Protein AF-A0A4Q3L7Q5-F1 (afdb_monomer)

Sequence (273 aa):
MWLFDCPIELLECDETVDVIRQGLGTPSDVTYVDGLPTAPHKPLRISVQATLQPMGGRDFKLLGEGFRISESLSMWQPHQFNNTDVIRVDDGDIILYGQKGYQVQSAKDWGSFTQAALTRIDLGPYADLIAATEDVPDIYTPTYLAQDPIQVGAIPLGDQMANFLYDAYGLPPDNLGNPGDLYLDLDTYICYGPKTIEGWPATGKSLAGPPGKDGKDGKDGVRGNYIFRGDGPPSAQVLAKAIPGDLYIDRTVSQMYPLEDSITGDIPFNNDD

Nearest PDB structures (foldseek):
  3gs9-assembly1_A  TM=5.487E-01  e=2.977E-02  Listeria monocytogenes EGD-e
  3knq-assembly2_B  TM=5.236E-01  e=2.835E+00  Enterobacteria phage fd
  1k2y-assembly1_X  TM=2.166E-01  e=1.776E+00  Pseudomonas aeruginosa
  4l4w-assembly1_A  TM=2.430E-01  e=2.244E+00  Mycolicibacterium smegmatis MC2 155
  3c04-assembly1_A  TM=2.148E-01  e=3.186E+00  unclassified

Mean predicted aligned error: 21.43 Å

Solvent-accessible surface area (backbone atoms only — not comparable to full-atom values): 17361 Å² total; per-residue (Å²): 134,90,79,78,91,62,84,84,71,78,82,66,72,80,38,81,33,42,35,41,36,52,51,88,90,55,78,87,63,52,47,73,57,95,86,39,73,34,28,92,45,77,45,44,79,44,81,42,61,24,35,79,40,74,52,49,83,73,56,50,66,75,47,59,79,88,54,66,82,41,64,40,35,36,34,41,30,72,44,65,78,89,48,91,85,60,86,73,83,48,46,74,27,36,40,40,54,94,93,38,42,22,39,30,78,39,52,41,83,70,67,54,30,36,46,31,40,31,37,51,49,87,53,72,90,48,55,69,50,72,72,47,83,92,62,57,68,57,89,46,69,58,80,81,81,76,65,71,82,80,74,83,68,83,76,86,88,74,95,72,85,76,65,51,79,46,76,46,79,52,80,83,58,78,86,59,78,55,66,55,17,38,36,36,17,67,74,75,41,28,39,30,54,60,21,40,94,92,32,66,50,96,68,57,48,69,73,71,73,80,82,79,79,81,80,79,81,79,79,80,79,80,84,77,77,52,78,47,74,46,81,44,76,87,48,73,75,54,60,74,71,54,50,75,73,14,35,37,37,20,66,71,79,72,44,75,43,78,37,55,86,79,80,88,69,91,76,78,85,73,92,81,130

pLDDT: mean 70.34, std 17.67, range [29.5, 92.94]

Foldseek 3Di:
DDDDPDPPPDQDQDDWKKKWAADDPDPPQWDDDQNATAGQDFIDIDIFGKRKDFDDPVVLVVDDPVQSVFGKIKIKGFDDPPDPPDDDDAQRMWIDDPLWIWGWNGWDCPDRIIITITGTDDLPPCSVLVPDPDGSDRSDNPPPPPDDPDPCDDDPDDDDDDAEEAEDADDDDQPDDDQQHWYAHPPQRWIWDDAHPVGIDPHTHHPDDDDDDDDDDDDDDDDDEEEAEDADDDDPVNLVVGDQQHKYAHPNVRDIDGSHDDDPDDDPPPPDD

Radius of gyration: 35.73 Å; Cα contacts (8 Å, |Δi|>4): 417; chains: 1; bounding box: 100×71×72 Å

Structure (mmCIF, N/CA/C/O backbone):
data_AF-A0A4Q3L7Q5-F1
#
_entry.id   AF-A0A4Q3L7Q5-F1
#
loop_
_atom_site.group_PDB
_atom_site.id
_atom_site.type_symbol
_atom_site.label_atom_id
_atom_site.label_alt_id
_atom_site.label_comp_id
_atom_site.label_asym_id
_atom_site.label_entity_id
_atom_site.label_seq_id
_atom_site.pdbx_PDB_ins_code
_atom_site.Cartn_x
_atom_site.Cartn_y
_atom_site.Cartn_z
_atom_site.occupancy
_atom_site.B_iso_or_equiv
_atom_site.auth_seq_id
_atom_site.auth_comp_id
_atom_site.auth_asym_id
_atom_site.auth_atom_id
_atom_site.pdbx_PDB_model_num
ATOM 1 N N . MET A 1 1 ? -27.450 7.189 34.947 1.00 35.53 1 MET A N 1
ATOM 2 C CA . MET A 1 1 ? -26.145 7.866 35.070 1.00 35.53 1 MET A CA 1
ATOM 3 C C . MET A 1 1 ? -25.106 6.813 34.743 1.00 35.53 1 MET A C 1
ATOM 5 O O . MET A 1 1 ? -24.972 5.876 35.515 1.00 35.53 1 MET A O 1
ATOM 9 N N . TRP A 1 2 ? -24.536 6.854 33.540 1.00 29.50 2 TRP A N 1
ATOM 10 C CA . TRP A 1 2 ? -23.575 5.847 33.089 1.00 29.50 2 TRP A CA 1
ATOM 11 C C . TRP A 1 2 ? -22.208 6.224 33.658 1.00 29.50 2 TRP A C 1
ATOM 13 O O . TRP A 1 2 ? -21.641 7.239 33.264 1.00 29.50 2 TRP A O 1
ATOM 23 N N . LEU A 1 3 ? -21.752 5.467 34.654 1.00 38.19 3 LEU A N 1
ATOM 24 C CA . LEU A 1 3 ? -20.406 5.566 35.208 1.00 38.19 3 LEU A CA 1
ATOM 25 C C . LEU A 1 3 ? -19.489 4.708 34.337 1.00 38.19 3 LEU A C 1
ATOM 27 O O . LEU A 1 3 ? -19.731 3.516 34.161 1.00 38.19 3 LEU A O 1
ATOM 31 N N . PHE A 1 4 ? -18.487 5.342 33.739 1.00 34.97 4 PHE A N 1
ATOM 32 C CA . PHE A 1 4 ? -17.407 4.649 33.053 1.00 34.97 4 PHE A CA 1
ATOM 33 C C . PHE A 1 4 ? -16.393 4.198 34.112 1.00 34.97 4 PHE A C 1
ATOM 35 O O . PHE A 1 4 ? -15.658 5.022 34.643 1.00 34.97 4 PHE A O 1
ATOM 42 N N . ASP A 1 5 ? -16.368 2.898 34.417 1.00 46.03 5 ASP A N 1
ATOM 43 C CA . ASP A 1 5 ? -15.410 2.253 35.336 1.00 46.03 5 ASP A CA 1
ATOM 44 C C . ASP A 1 5 ? -14.066 1.918 34.654 1.00 46.03 5 ASP A C 1
ATOM 46 O O . ASP A 1 5 ? -13.407 0.933 34.981 1.00 46.03 5 ASP A O 1
ATOM 50 N N . CYS A 1 6 ? -13.642 2.719 33.677 1.00 37.72 6 CYS A N 1
ATOM 51 C CA . CYS A 1 6 ? -12.298 2.622 33.116 1.00 37.72 6 CYS A CA 1
ATOM 52 C C . CYS A 1 6 ? -11.443 3.773 33.662 1.00 37.72 6 CYS A C 1
ATOM 54 O O . CYS A 1 6 ? -11.903 4.920 33.631 1.00 37.72 6 CYS A O 1
ATOM 56 N N . PRO A 1 7 ? -10.222 3.506 34.165 1.00 45.00 7 PRO A N 1
ATOM 57 C CA . PRO A 1 7 ? -9.313 4.576 34.538 1.00 45.00 7 PRO A CA 1
ATOM 58 C C . PRO A 1 7 ? -9.105 5.486 33.324 1.00 45.00 7 PRO A C 1
ATOM 60 O O . PRO A 1 7 ? -8.802 5.021 32.226 1.00 45.00 7 PRO A O 1
ATOM 63 N N . ILE A 1 8 ? -9.330 6.786 33.519 1.00 49.06 8 ILE A N 1
ATOM 64 C CA . ILE A 1 8 ? -8.911 7.811 32.565 1.00 49.06 8 ILE A CA 1
ATOM 65 C C . ILE A 1 8 ? -7.390 7.865 32.686 1.00 49.06 8 ILE A C 1
ATOM 67 O O . ILE A 1 8 ? -6.854 8.550 33.555 1.00 49.06 8 ILE A O 1
ATOM 71 N N . GLU A 1 9 ? -6.699 7.076 31.872 1.00 52.25 9 GLU A N 1
ATOM 72 C CA . GLU A 1 9 ? -5.270 7.252 31.665 1.00 52.25 9 GLU A CA 1
ATOM 73 C C . GLU A 1 9 ? -5.104 8.524 30.834 1.00 52.25 9 GLU A C 1
ATOM 75 O O . GLU A 1 9 ? -5.572 8.623 29.697 1.00 52.25 9 GLU A O 1
ATOM 80 N N . LEU A 1 10 ? -4.511 9.550 31.446 1.00 46.59 10 LEU A N 1
ATOM 81 C CA . LEU A 1 10 ? -3.947 10.656 30.688 1.00 46.59 10 LEU A CA 1
ATOM 82 C C . LEU A 1 10 ? -2.950 10.033 29.709 1.00 46.59 10 LEU A C 1
ATOM 84 O O . LEU A 1 10 ? -2.035 9.335 30.134 1.00 46.59 10 LEU A O 1
ATOM 88 N N . LEU A 1 11 ? -3.168 10.251 28.412 1.00 51.53 11 LEU A N 1
ATOM 89 C CA . LEU A 1 11 ? -2.199 9.918 27.374 1.00 51.53 11 LEU A CA 1
ATOM 90 C C . LEU A 1 11 ? -0.975 10.810 27.616 1.00 51.53 11 LEU A C 1
ATOM 92 O O . LEU A 1 11 ? -0.928 11.948 27.151 1.00 51.53 11 LEU A O 1
ATOM 96 N N . GLU A 1 12 ? -0.042 10.350 28.444 1.00 53.66 12 GLU A N 1
ATOM 97 C CA . GLU A 1 12 ? 1.262 10.986 28.563 1.00 53.66 12 GLU A CA 1
ATOM 98 C C . GLU A 1 12 ? 1.957 10.844 27.200 1.00 53.66 12 GLU A C 1
ATOM 100 O O . GLU A 1 12 ? 1.957 9.775 26.590 1.00 53.66 12 GLU A O 1
ATOM 105 N N . CYS A 1 13 ? 2.464 11.954 26.663 1.00 58.59 13 CYS A N 1
ATOM 106 C CA . CYS A 1 13 ? 3.297 11.931 25.469 1.00 58.59 13 CYS A CA 1
ATOM 107 C C . CYS A 1 13 ? 4.690 11.446 25.881 1.00 58.59 13 CYS A C 1
ATOM 109 O O . CYS A 1 13 ? 5.482 12.205 26.436 1.00 58.59 13 CYS A O 1
ATOM 111 N N . ASP A 1 14 ? 4.966 10.167 25.683 1.00 66.50 14 ASP A N 1
ATOM 112 C CA . ASP A 1 14 ? 6.193 9.523 26.148 1.00 66.50 14 ASP A CA 1
ATOM 113 C C . ASP A 1 14 ? 7.232 9.335 25.040 1.00 66.50 14 ASP A C 1
ATOM 115 O O . ASP A 1 14 ? 8.419 9.180 25.340 1.00 66.50 14 ASP A O 1
ATOM 119 N N . GLU A 1 15 ? 6.828 9.415 23.768 1.00 77.62 15 GLU A N 1
ATOM 120 C CA . GLU A 1 15 ? 7.718 9.090 22.661 1.00 77.62 15 GLU A CA 1
ATOM 121 C C . GLU A 1 15 ? 8.015 10.277 21.745 1.00 77.62 15 GLU A C 1
ATOM 123 O O . GLU A 1 15 ? 7.148 10.924 21.152 1.00 77.62 15 GLU A O 1
ATOM 128 N N . THR A 1 16 ? 9.314 10.539 21.605 1.00 83.12 16 THR A N 1
ATOM 129 C CA . THR A 1 16 ? 9.839 11.406 20.555 1.00 83.12 16 THR A CA 1
ATOM 130 C C . THR A 1 16 ? 10.036 10.561 19.308 1.00 83.12 16 THR A C 1
ATOM 132 O O . THR A 1 16 ? 10.863 9.648 19.299 1.00 83.12 16 THR A O 1
ATOM 135 N N . VAL A 1 17 ? 9.279 10.868 18.262 1.00 82.56 17 VAL A N 1
ATOM 136 C CA . VAL A 1 17 ? 9.366 10.205 16.962 1.00 82.56 17 VAL A CA 1
ATOM 137 C C . VAL A 1 17 ? 9.981 11.152 15.948 1.00 82.56 17 VAL A C 1
ATOM 139 O O . VAL A 1 17 ? 9.701 12.353 15.952 1.00 82.56 17 VAL A O 1
ATOM 142 N N . ASP A 1 18 ? 10.809 10.611 15.063 1.00 82.38 18 ASP A N 1
ATOM 143 C CA . ASP A 1 18 ? 11.335 11.389 13.951 1.00 82.38 18 ASP A CA 1
ATOM 144 C C . ASP A 1 18 ? 10.425 11.229 12.740 1.00 82.38 18 ASP A C 1
ATOM 146 O O . ASP A 1 18 ? 10.063 10.125 12.338 1.00 82.38 18 ASP A O 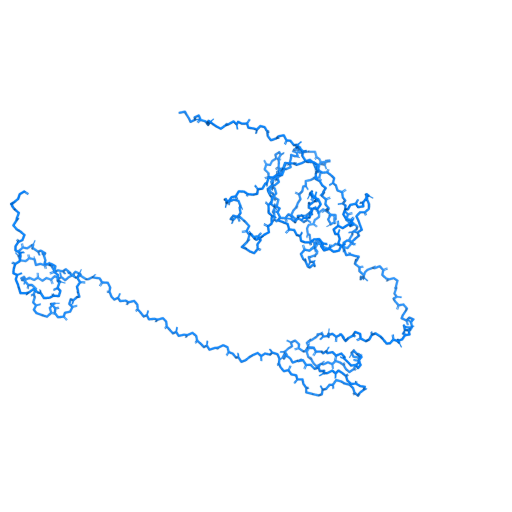1
ATOM 150 N N . VAL A 1 19 ? 10.063 12.357 12.155 1.00 80.94 19 VAL A N 1
ATOM 151 C CA . VAL A 1 19 ? 9.209 12.482 10.985 1.00 80.94 19 VAL A CA 1
ATOM 152 C C . VAL A 1 19 ? 10.088 12.920 9.829 1.00 80.94 19 VAL A C 1
ATOM 154 O O . VAL A 1 19 ? 10.741 13.963 9.890 1.00 80.94 19 VAL A O 1
ATOM 157 N N . ILE A 1 20 ? 10.112 12.124 8.770 1.00 78.62 20 ILE A N 1
ATOM 158 C CA . ILE A 1 20 ? 10.713 12.510 7.501 1.00 78.62 20 ILE A CA 1
ATOM 159 C C . ILE A 1 20 ? 9.594 13.039 6.618 1.00 78.62 20 ILE A C 1
ATOM 161 O O . ILE A 1 20 ? 8.727 12.283 6.177 1.00 78.62 20 ILE A O 1
ATOM 165 N N . ARG A 1 21 ? 9.657 14.338 6.336 1.00 75.12 21 ARG A N 1
ATOM 166 C CA . ARG A 1 21 ? 8.795 15.005 5.371 1.00 75.12 21 ARG A CA 1
ATOM 167 C C . ARG A 1 21 ? 9.509 15.145 4.043 1.00 75.12 21 ARG A C 1
ATOM 169 O O . ARG A 1 21 ? 10.571 15.763 3.958 1.00 75.12 21 ARG A O 1
ATOM 176 N N . GLN A 1 22 ? 8.897 14.623 2.994 1.00 62.22 22 GLN A N 1
ATOM 177 C CA . GLN A 1 22 ? 9.432 14.720 1.647 1.00 62.22 22 GLN A CA 1
ATOM 178 C C . GLN A 1 22 ? 8.712 15.829 0.868 1.00 62.22 22 GLN A C 1
ATOM 180 O O . GLN A 1 22 ? 7.680 15.592 0.256 1.00 62.22 22 GLN A O 1
ATOM 185 N N . GLY A 1 23 ? 9.231 17.062 0.921 1.00 53.41 23 GLY A N 1
ATOM 186 C CA . GLY A 1 23 ? 8.738 18.190 0.112 1.00 53.41 23 GLY A CA 1
ATOM 187 C C . GLY A 1 23 ? 8.171 19.389 0.888 1.00 53.41 23 GLY A C 1
ATOM 188 O O . GLY A 1 23 ? 7.963 19.359 2.104 1.00 53.41 23 GLY A O 1
ATOM 189 N N . LEU A 1 24 ? 7.941 20.489 0.161 1.00 45.50 24 LEU A N 1
ATOM 190 C CA . LEU A 1 24 ? 7.401 21.750 0.681 1.00 45.50 24 LEU A CA 1
ATOM 191 C C . LEU A 1 24 ? 5.869 21.678 0.781 1.00 45.50 24 LEU A C 1
ATOM 193 O O . LEU A 1 24 ? 5.145 22.176 -0.071 1.00 45.50 24 LEU A O 1
ATOM 197 N N . GLY A 1 25 ? 5.372 21.057 1.850 1.00 49.16 25 GLY A N 1
ATOM 198 C CA . GLY A 1 25 ? 4.035 21.327 2.394 1.00 49.16 25 GLY A CA 1
ATOM 199 C C . GLY A 1 25 ? 2.812 21.025 1.515 1.00 49.16 25 GLY A C 1
ATOM 200 O O . GLY A 1 25 ? 1.727 21.467 1.885 1.00 49.16 25 GLY A O 1
ATOM 201 N N . THR A 1 26 ? 2.935 20.298 0.399 1.00 43.06 26 THR A N 1
ATOM 202 C CA . THR A 1 26 ? 1.777 19.808 -0.372 1.00 43.06 26 THR A CA 1
ATOM 203 C C . THR A 1 26 ? 2.001 18.376 -0.894 1.00 43.06 26 THR A C 1
ATOM 205 O O . THR A 1 26 ? 3.077 18.097 -1.420 1.00 43.06 26 THR A O 1
ATOM 208 N N . PRO A 1 27 ? 1.006 17.465 -0.792 1.00 50.47 27 PRO A N 1
ATOM 209 C CA . PRO A 1 27 ? 1.128 16.064 -1.230 1.00 50.47 27 PRO A CA 1
ATOM 210 C C . PRO A 1 27 ? 1.280 15.843 -2.746 1.00 50.47 27 PRO A C 1
ATOM 212 O O . PRO A 1 27 ? 1.429 14.704 -3.179 1.00 50.47 27 PRO A O 1
ATOM 215 N N . SER A 1 28 ? 1.197 16.890 -3.577 1.00 53.28 28 SER A N 1
ATOM 216 C CA . SER A 1 28 ? 1.192 16.763 -5.045 1.00 53.28 28 SER A CA 1
ATOM 217 C C . SER A 1 28 ? 2.551 16.427 -5.660 1.00 53.28 28 SER A C 1
ATOM 219 O O . SER A 1 28 ? 2.595 16.005 -6.814 1.00 53.28 28 SER A O 1
ATOM 221 N N . ASP A 1 29 ? 3.634 16.598 -4.901 1.00 54.88 29 ASP A N 1
ATOM 222 C CA . ASP A 1 29 ? 5.009 16.539 -5.416 1.00 54.88 29 ASP A CA 1
ATOM 223 C C . ASP A 1 29 ? 5.758 15.269 -4.966 1.00 54.88 29 ASP A C 1
ATOM 225 O O . ASP A 1 29 ? 6.970 15.151 -5.156 1.00 54.88 29 ASP A O 1
ATOM 229 N N . VAL A 1 30 ? 5.036 14.318 -4.361 1.00 55.94 30 VAL A N 1
ATOM 230 C CA . VAL A 1 30 ? 5.572 13.055 -3.845 1.00 55.94 30 VAL A CA 1
ATOM 231 C C . VAL A 1 30 ? 5.141 11.908 -4.752 1.00 55.94 30 VAL A C 1
ATOM 233 O O . VAL A 1 30 ? 3.956 11.595 -4.865 1.00 55.94 30 VAL A O 1
ATOM 236 N N . THR A 1 31 ? 6.106 11.243 -5.382 1.00 60.09 31 THR A N 1
ATOM 237 C CA . THR A 1 31 ? 5.878 9.997 -6.124 1.00 60.09 31 THR A CA 1
ATOM 238 C C . THR A 1 31 ? 6.335 8.805 -5.299 1.00 60.09 31 THR A C 1
ATOM 240 O O . THR A 1 31 ? 7.383 8.858 -4.673 1.00 60.09 31 THR A O 1
ATOM 243 N N . TYR A 1 32 ? 5.586 7.706 -5.298 1.00 56.91 32 TYR A N 1
ATOM 244 C CA . TYR A 1 32 ? 5.982 6.493 -4.579 1.00 56.91 32 TYR A CA 1
ATOM 245 C C . TYR A 1 32 ? 6.751 5.547 -5.505 1.00 56.91 32 TYR A C 1
ATOM 247 O O . TYR A 1 32 ? 6.225 5.144 -6.542 1.00 56.91 32 TYR A O 1
ATOM 255 N N . VAL A 1 33 ? 7.970 5.172 -5.117 1.00 52.94 33 VAL A N 1
ATOM 256 C CA . VAL A 1 33 ? 8.774 4.127 -5.769 1.00 52.94 33 VAL A CA 1
ATOM 257 C C . VAL A 1 33 ? 9.006 3.034 -4.732 1.00 52.94 33 VAL A C 1
ATOM 259 O O . VAL A 1 33 ? 9.481 3.313 -3.637 1.00 52.94 33 VAL A O 1
ATOM 262 N N . ASP A 1 34 ? 8.591 1.804 -5.036 1.00 53.81 34 ASP A N 1
ATOM 263 C CA . ASP A 1 34 ? 8.709 0.645 -4.134 1.00 53.81 34 ASP A CA 1
ATOM 264 C C . ASP A 1 34 ? 8.128 0.862 -2.719 1.00 53.81 34 ASP A C 1
ATOM 266 O O . ASP A 1 34 ? 8.605 0.311 -1.730 1.00 53.81 34 ASP A O 1
ATOM 270 N N . GLY A 1 35 ? 7.066 1.670 -2.611 1.00 51.66 35 GLY A N 1
ATOM 271 C CA . GLY A 1 35 ? 6.403 1.977 -1.337 1.00 51.66 35 GLY A CA 1
ATOM 272 C C . GLY A 1 35 ? 7.121 3.025 -0.481 1.00 51.66 35 GLY A C 1
ATOM 273 O O . GLY A 1 35 ? 6.600 3.417 0.562 1.00 51.66 35 GLY A O 1
ATOM 274 N N . LEU A 1 36 ? 8.268 3.529 -0.936 1.00 56.16 36 LEU A N 1
ATOM 275 C CA . LEU A 1 36 ? 8.936 4.684 -0.360 1.00 56.16 36 LEU A CA 1
ATOM 276 C C . LEU A 1 36 ? 8.515 5.943 -1.130 1.00 56.16 36 LEU A C 1
ATOM 278 O O . LEU A 1 36 ? 8.529 5.948 -2.365 1.00 56.16 36 LEU A O 1
ATOM 282 N N . PRO A 1 37 ? 8.121 7.022 -0.438 1.00 55.00 37 PRO A N 1
ATOM 283 C CA . PRO A 1 37 ? 7.926 8.291 -1.104 1.00 55.00 37 PRO A CA 1
ATOM 284 C C . PRO A 1 37 ? 9.277 8.773 -1.654 1.00 55.00 37 PRO A C 1
ATOM 286 O O . PRO A 1 37 ? 10.348 8.485 -1.101 1.00 55.00 37 PRO A O 1
ATOM 289 N N . THR A 1 38 ? 9.211 9.483 -2.773 1.00 59.31 38 THR A N 1
ATOM 290 C CA . THR A 1 38 ? 10.329 10.107 -3.477 1.00 59.31 38 THR A CA 1
ATOM 291 C C . THR A 1 38 ? 9.906 11.527 -3.841 1.00 59.31 38 THR A C 1
ATOM 293 O O . THR A 1 38 ? 8.801 11.737 -4.348 1.00 59.31 38 THR A O 1
ATOM 296 N N . ALA A 1 39 ? 10.765 12.509 -3.573 1.00 59.53 39 ALA A N 1
ATOM 297 C CA . ALA A 1 39 ? 10.509 13.907 -3.900 1.00 59.53 39 ALA A CA 1
ATOM 298 C C . ALA A 1 39 ? 11.759 14.538 -4.534 1.00 59.53 39 ALA A C 1
ATOM 300 O O . ALA A 1 39 ? 12.879 14.168 -4.182 1.00 59.53 39 ALA A O 1
ATOM 301 N N . PRO A 1 40 ? 11.604 15.523 -5.435 1.00 55.12 40 PRO A N 1
ATOM 302 C CA . PRO A 1 40 ? 12.728 16.207 -6.078 1.00 55.12 40 PRO A CA 1
ATOM 303 C C . PRO A 1 40 ? 13.502 17.160 -5.142 1.00 55.12 40 PRO A C 1
ATOM 305 O O . PRO A 1 40 ? 14.421 17.849 -5.585 1.00 55.12 40 PRO A O 1
ATOM 308 N N . HIS A 1 41 ? 13.132 17.231 -3.861 1.00 57.78 41 HIS A N 1
ATOM 309 C CA . HIS A 1 41 ? 13.688 18.147 -2.869 1.00 57.78 41 HIS A CA 1
ATOM 310 C C . HIS A 1 41 ? 14.251 17.389 -1.670 1.00 57.78 41 HIS A C 1
ATOM 312 O O . HIS A 1 41 ? 13.723 16.343 -1.293 1.00 57.78 41 HIS A O 1
ATOM 318 N N . LYS A 1 42 ? 15.273 17.980 -1.035 1.00 60.25 42 LYS A N 1
ATOM 319 C CA . LYS A 1 42 ? 15.905 17.423 0.162 1.00 60.25 42 LYS A CA 1
ATOM 320 C C . LYS A 1 42 ? 14.846 17.144 1.242 1.00 60.25 42 LYS A C 1
ATOM 322 O O . LYS A 1 42 ? 14.097 18.068 1.587 1.00 60.25 42 LYS A O 1
ATOM 327 N N . PRO A 1 43 ? 14.775 15.918 1.787 1.00 64.88 43 PRO A N 1
ATOM 328 C CA . PRO A 1 43 ? 13.830 15.589 2.840 1.00 64.88 43 PRO A CA 1
ATOM 329 C C . PRO A 1 43 ? 14.149 16.369 4.119 1.00 64.88 43 PRO A C 1
ATOM 331 O O . PRO A 1 43 ? 15.309 16.568 4.485 1.00 64.88 43 PRO A O 1
ATOM 334 N N . LEU A 1 44 ? 13.102 16.803 4.816 1.00 70.31 44 LEU A N 1
ATOM 335 C CA . LEU A 1 44 ? 13.207 17.474 6.106 1.00 70.31 44 LEU A CA 1
ATOM 336 C C . LEU A 1 44 ? 12.964 16.460 7.227 1.00 70.31 44 LEU A C 1
ATOM 338 O O . LEU A 1 44 ? 11.936 15.785 7.237 1.00 70.31 44 LEU A O 1
ATOM 342 N N . ARG A 1 45 ? 13.889 16.382 8.189 1.00 74.50 45 ARG A N 1
ATOM 343 C CA . ARG A 1 45 ? 13.715 15.608 9.426 1.00 74.50 45 ARG A CA 1
ATOM 344 C C . ARG A 1 45 ? 13.195 16.515 10.532 1.00 74.50 45 ARG A C 1
ATOM 346 O O . ARG A 1 45 ? 13.787 17.556 10.808 1.00 74.50 45 ARG A O 1
ATOM 353 N N . ILE A 1 46 ? 12.096 16.113 11.155 1.00 76.69 46 ILE A N 1
ATOM 354 C CA . ILE A 1 46 ? 11.419 16.862 12.212 1.00 76.69 46 ILE A CA 1
ATOM 355 C C . ILE A 1 46 ? 11.170 15.907 13.367 1.00 76.69 46 ILE A C 1
ATOM 357 O O . ILE A 1 46 ? 10.621 14.834 13.157 1.00 76.69 46 ILE A O 1
ATOM 361 N N . SER A 1 47 ? 11.510 16.299 14.586 1.00 81.31 47 SER A N 1
ATOM 362 C CA . SER A 1 47 ? 11.159 15.508 15.764 1.00 81.31 47 SER A CA 1
ATOM 363 C C . SER A 1 47 ? 9.824 15.979 16.333 1.00 81.31 47 SER A C 1
ATOM 365 O O . SER A 1 47 ? 9.606 17.173 16.550 1.00 81.31 47 SER A O 1
ATOM 367 N N . VAL A 1 48 ? 8.922 15.034 16.576 1.00 82.12 48 VAL A N 1
ATOM 368 C CA . VAL A 1 48 ? 7.566 15.273 17.071 1.00 82.12 48 VAL A CA 1
ATOM 369 C C . VAL A 1 48 ? 7.340 14.443 18.330 1.00 82.12 48 VAL A C 1
ATOM 371 O O . VAL A 1 48 ? 7.792 13.308 18.428 1.00 82.12 48 VAL A O 1
ATOM 374 N N . GLN A 1 49 ? 6.627 15.012 19.301 1.00 84.44 49 GLN A N 1
ATOM 375 C CA . GLN A 1 49 ? 6.137 14.258 20.455 1.00 84.44 49 GLN A CA 1
ATOM 376 C C . GLN A 1 49 ? 4.802 13.617 20.092 1.00 84.44 49 GLN A C 1
ATOM 378 O O . GLN A 1 49 ? 3.879 14.323 19.673 1.00 84.44 49 GLN A O 1
ATOM 383 N N . ALA A 1 50 ? 4.687 12.305 20.254 1.00 85.56 50 ALA A N 1
ATOM 384 C CA . ALA A 1 50 ? 3.456 11.581 19.984 1.00 85.56 50 ALA A CA 1
ATOM 385 C C . ALA A 1 50 ? 3.314 10.371 20.909 1.00 85.56 50 ALA A C 1
ATOM 387 O O . ALA A 1 50 ? 4.291 9.849 21.431 1.00 85.56 50 ALA A O 1
ATOM 388 N N . THR A 1 51 ? 2.080 9.911 21.082 1.00 85.56 51 THR A N 1
ATOM 389 C CA . THR A 1 51 ? 1.799 8.622 21.716 1.00 85.56 51 THR A CA 1
ATOM 390 C C . THR A 1 51 ? 1.618 7.578 20.622 1.00 85.56 51 THR A C 1
ATOM 392 O O . THR A 1 51 ? 0.756 7.742 19.749 1.00 85.56 51 THR A O 1
ATOM 395 N N . LEU A 1 52 ? 2.409 6.508 20.670 1.00 85.94 52 LEU A N 1
ATOM 396 C CA . LEU A 1 52 ? 2.309 5.370 19.761 1.00 85.94 52 LEU A CA 1
ATOM 397 C C . LEU A 1 52 ? 1.679 4.171 20.465 1.00 85.94 52 LEU A C 1
ATOM 399 O O . LEU A 1 52 ? 2.044 3.805 21.577 1.00 85.94 52 LEU A O 1
ATOM 403 N N . GLN A 1 53 ? 0.718 3.535 19.802 1.00 85.50 53 GLN A N 1
ATOM 404 C CA . GLN A 1 53 ? 0.037 2.353 20.319 1.00 85.50 53 GLN A CA 1
ATOM 405 C C . GLN A 1 53 ? -0.113 1.307 19.216 1.00 85.50 53 GLN A C 1
ATOM 407 O O . GLN A 1 53 ? -0.456 1.663 18.089 1.00 85.50 53 GLN A O 1
ATOM 412 N N . PRO A 1 54 ? 0.073 0.008 19.500 1.00 83.31 54 PRO A N 1
ATOM 413 C CA . PRO A 1 54 ? -0.328 -1.041 18.572 1.00 83.31 54 PRO A CA 1
ATOM 414 C C . PRO A 1 54 ? -1.810 -0.904 18.218 1.00 83.31 54 PRO A C 1
ATOM 416 O O . PRO A 1 54 ? -2.646 -0.680 19.096 1.00 83.31 54 PRO A O 1
ATOM 419 N N . MET A 1 55 ? -2.156 -1.035 16.937 1.00 80.81 55 MET A N 1
ATOM 420 C CA . MET A 1 55 ? -3.558 -0.925 16.531 1.00 80.81 55 MET A CA 1
ATOM 421 C C . MET A 1 55 ? -4.399 -2.057 17.137 1.00 80.81 55 MET A C 1
ATOM 423 O O . MET A 1 55 ? -3.988 -3.215 17.185 1.00 80.81 55 MET A O 1
ATOM 427 N N . GLY A 1 56 ? -5.608 -1.734 17.602 1.00 73.00 56 GLY A N 1
ATOM 428 C CA . GLY A 1 56 ? -6.564 -2.733 18.075 1.00 73.00 56 GLY A CA 1
ATOM 429 C C . GLY A 1 56 ? -7.261 -3.453 16.917 1.00 73.00 56 GLY A C 1
ATOM 430 O O . GLY A 1 56 ? -7.335 -2.951 15.797 1.00 73.00 56 GLY A O 1
ATOM 431 N N . GLY A 1 57 ? -7.864 -4.618 17.177 1.00 66.12 57 GLY A N 1
ATOM 432 C CA . GLY A 1 57 ? -8.537 -5.421 16.140 1.00 66.12 57 GLY A CA 1
ATOM 433 C C . GLY A 1 57 ? -9.671 -4.702 15.386 1.00 66.12 57 GLY A C 1
ATOM 434 O O . GLY A 1 57 ? -9.966 -5.045 14.242 1.00 66.12 57 GLY A O 1
ATOM 435 N N . ARG A 1 58 ? -10.308 -3.691 15.997 1.00 69.50 58 ARG A N 1
ATOM 436 C CA . ARG A 1 58 ? -11.288 -2.824 15.320 1.00 69.50 58 ARG A CA 1
ATOM 437 C C . ARG A 1 58 ? -10.610 -1.848 14.359 1.00 69.50 58 ARG A C 1
ATOM 439 O O . ARG A 1 58 ? -11.118 -1.652 13.259 1.00 69.50 58 ARG A O 1
ATOM 446 N N . ASP A 1 59 ? -9.477 -1.284 14.753 1.00 67.81 59 ASP A N 1
ATOM 447 C CA . ASP A 1 59 ? -8.758 -0.274 13.977 1.00 67.81 59 ASP A CA 1
ATOM 448 C C . ASP A 1 59 ? -7.980 -0.912 12.823 1.00 67.81 59 ASP A C 1
ATOM 450 O O . ASP A 1 59 ? -7.914 -0.340 11.740 1.00 67.81 59 ASP A O 1
ATOM 454 N N . PHE A 1 60 ? -7.531 -2.164 12.973 1.00 67.25 60 PHE A N 1
ATOM 455 C CA . PHE A 1 60 ? -6.995 -2.965 11.865 1.00 67.25 60 PHE A CA 1
ATOM 456 C C . PHE A 1 60 ? -7.977 -3.118 10.693 1.00 67.25 60 PHE A C 1
ATOM 458 O O . PHE A 1 60 ? -7.557 -3.264 9.544 1.00 67.25 60 PHE A O 1
ATOM 465 N N . LYS A 1 61 ? -9.294 -3.061 10.944 1.00 67.31 61 LYS A N 1
ATOM 466 C CA . LYS A 1 61 ? -10.301 -3.119 9.871 1.00 67.31 61 LYS A CA 1
ATOM 467 C C . LYS A 1 61 ? -10.363 -1.841 9.036 1.00 67.31 61 LYS A C 1
ATOM 469 O O . LYS A 1 61 ? -10.909 -1.891 7.938 1.00 67.31 61 LYS A O 1
ATOM 474 N N . LEU A 1 62 ? -9.822 -0.729 9.537 1.00 69.19 62 LEU A N 1
ATOM 475 C CA . LEU A 1 62 ? -9.748 0.540 8.810 1.00 69.19 62 LEU A CA 1
ATOM 476 C C . LEU A 1 62 ? -8.609 0.552 7.784 1.00 69.19 62 LEU A C 1
ATOM 478 O O . LEU A 1 62 ? -8.645 1.358 6.861 1.00 69.19 62 LEU A O 1
ATOM 482 N N . LEU A 1 63 ? -7.637 -0.354 7.919 1.00 69.12 63 LEU A N 1
ATOM 483 C CA . LEU A 1 63 ? -6.581 -0.550 6.932 1.00 69.12 63 LEU A CA 1
ATOM 484 C C . LEU A 1 63 ? -7.072 -1.431 5.776 1.00 69.12 63 LEU A C 1
ATOM 486 O O . LEU A 1 63 ? -7.853 -2.376 5.975 1.00 69.12 63 LEU A O 1
ATOM 490 N N . GLY A 1 64 ? -6.580 -1.131 4.569 1.00 67.31 64 GLY A N 1
ATOM 491 C CA . GLY A 1 64 ? -6.774 -1.971 3.387 1.00 67.31 64 GLY A CA 1
ATOM 492 C C . GLY A 1 64 ? -6.227 -3.383 3.617 1.00 67.31 64 GLY A C 1
ATOM 493 O O . GLY A 1 64 ? -5.260 -3.567 4.354 1.00 67.31 64 GLY A O 1
ATOM 494 N N . GLU A 1 65 ? -6.851 -4.398 3.012 1.00 62.91 65 GLU A N 1
ATOM 495 C CA . GLU A 1 65 ? -6.566 -5.805 3.344 1.00 62.91 65 GLU A CA 1
ATOM 496 C C . GLU A 1 65 ? -5.095 -6.201 3.153 1.00 62.91 65 GLU A C 1
ATOM 498 O O . GLU A 1 65 ? -4.567 -6.962 3.961 1.00 62.91 65 GLU A O 1
ATOM 503 N N . GLY A 1 66 ? -4.414 -5.619 2.161 1.00 62.62 66 GLY A N 1
ATOM 504 C CA . GLY A 1 66 ? -2.989 -5.851 1.905 1.00 62.62 66 GLY A CA 1
ATOM 505 C C . GLY A 1 66 ? -2.039 -5.325 2.988 1.00 62.62 66 GLY A C 1
ATOM 506 O O . GLY A 1 66 ? -0.917 -5.802 3.079 1.00 62.62 66 GLY A O 1
ATOM 507 N N . PHE A 1 67 ? -2.478 -4.397 3.844 1.00 61.50 67 PHE A N 1
ATOM 508 C CA . PHE A 1 67 ? -1.642 -3.779 4.882 1.00 61.50 67 PHE A CA 1
ATOM 509 C C . PHE A 1 67 ? -1.802 -4.424 6.265 1.00 61.50 67 PHE A C 1
ATOM 511 O O . PHE A 1 67 ? -1.012 -4.159 7.165 1.00 61.50 67 PHE A O 1
ATOM 518 N N . ARG A 1 68 ? -2.783 -5.322 6.440 1.00 64.50 68 ARG A N 1
ATOM 519 C CA . ARG A 1 68 ? -3.064 -6.004 7.723 1.00 64.50 68 ARG A CA 1
ATOM 520 C C . ARG A 1 68 ? -2.047 -7.085 8.098 1.00 64.50 68 ARG A C 1
ATOM 522 O O . ARG A 1 68 ? -2.123 -7.636 9.192 1.00 64.50 68 ARG A O 1
ATOM 529 N N . ILE A 1 69 ? -1.144 -7.422 7.181 1.00 60.75 69 ILE A N 1
ATOM 530 C CA . ILE A 1 69 ? -0.049 -8.378 7.401 1.00 60.75 69 ILE A CA 1
ATOM 531 C C . ILE A 1 69 ? 1.200 -7.714 7.990 1.00 60.75 69 ILE A C 1
ATOM 533 O O . ILE A 1 69 ? 2.095 -8.409 8.468 1.00 60.75 69 ILE A O 1
ATOM 537 N N . SER A 1 70 ? 1.253 -6.383 7.956 1.00 67.06 70 SER A N 1
ATOM 538 C CA . SER A 1 70 ? 2.364 -5.591 8.465 1.00 67.06 70 SER A CA 1
ATOM 539 C C . SER A 1 70 ? 2.068 -5.096 9.878 1.00 67.06 70 SER A C 1
ATOM 541 O O . SER A 1 70 ? 0.920 -4.958 10.292 1.00 67.06 70 SER A O 1
ATOM 543 N N . GLU A 1 71 ? 3.125 -4.830 10.638 1.00 79.38 71 GLU A N 1
ATOM 544 C CA . GLU A 1 71 ? 3.023 -4.199 11.954 1.00 79.38 71 GLU A CA 1
ATOM 545 C C . GLU A 1 71 ? 2.425 -2.791 11.801 1.00 79.38 71 GLU A C 1
ATOM 547 O O . GLU A 1 71 ? 2.958 -1.970 11.052 1.00 79.38 71 GLU A O 1
ATOM 552 N N . SER A 1 72 ? 1.311 -2.517 12.481 1.00 84.25 72 SER A N 1
ATOM 553 C CA . SER A 1 72 ? 0.598 -1.240 12.372 1.00 84.25 72 SER A CA 1
ATOM 554 C C . SER A 1 72 ? 0.438 -0.571 13.732 1.00 84.25 72 SER A C 1
ATOM 556 O O . SER A 1 72 ? 0.112 -1.226 14.728 1.00 84.25 72 SER A O 1
ATOM 558 N N . LEU A 1 73 ? 0.633 0.747 13.758 1.00 86.12 73 LEU A N 1
ATOM 559 C CA . LEU A 1 73 ? 0.541 1.577 14.956 1.00 86.12 73 LEU A CA 1
ATOM 560 C C . LEU A 1 73 ? -0.516 2.671 14.763 1.00 86.12 73 LEU A C 1
ATOM 562 O O . LEU A 1 73 ? -0.680 3.219 13.675 1.00 86.12 73 LEU A O 1
ATOM 566 N N . SER A 1 74 ? -1.235 2.999 15.828 1.00 87.25 74 SER A N 1
ATOM 567 C CA . SER A 1 74 ? -2.004 4.230 15.944 1.00 87.25 74 SER A CA 1
ATOM 568 C C . SER A 1 74 ? -1.122 5.273 16.610 1.00 87.25 74 SER A C 1
ATOM 570 O O . SER A 1 74 ? -0.531 5.007 17.655 1.00 87.25 74 SER A O 1
ATOM 572 N N . MET A 1 75 ? -1.070 6.463 16.027 1.00 87.44 75 MET A N 1
ATOM 573 C CA . MET A 1 75 ? -0.325 7.592 16.560 1.00 87.44 75 MET A CA 1
ATOM 574 C C . MET A 1 75 ? -1.265 8.729 16.932 1.00 87.44 75 MET A C 1
ATOM 576 O O . MET A 1 75 ? -2.178 9.064 16.174 1.00 87.44 75 MET A O 1
ATOM 580 N N . TRP A 1 76 ? -1.000 9.349 18.076 1.00 88.06 76 TRP A N 1
ATOM 581 C CA . TRP A 1 76 ? -1.677 10.555 18.530 1.00 88.06 76 TRP A CA 1
ATOM 582 C C . TRP A 1 76 ? -0.649 11.649 18.785 1.00 88.06 76 TRP A C 1
ATOM 584 O O . TRP A 1 76 ? 0.127 11.576 19.735 1.00 88.06 76 TRP A O 1
ATOM 594 N N . GLN A 1 77 ? -0.645 12.668 17.930 1.00 86.44 77 GLN A N 1
ATOM 595 C CA . GLN A 1 77 ? 0.214 13.838 18.083 1.00 86.44 77 GLN A CA 1
ATOM 596 C C . GLN A 1 77 ? -0.609 14.999 18.660 1.00 86.44 77 GLN A C 1
ATOM 598 O O . GLN A 1 77 ? -1.535 15.458 17.985 1.00 86.44 77 GLN A O 1
ATOM 603 N N . PRO A 1 78 ? -0.292 15.533 19.852 1.00 80.75 78 PRO A N 1
ATOM 604 C CA . PRO A 1 78 ? -0.842 16.809 20.288 1.00 80.75 78 PRO A CA 1
ATOM 605 C C . PRO A 1 78 ? -0.321 17.946 19.407 1.00 80.75 78 PRO A C 1
ATOM 607 O O . PRO A 1 78 ? 0.871 18.032 19.106 1.00 80.75 78 PRO A O 1
ATOM 610 N N . HIS A 1 79 ? -1.201 18.869 19.037 1.00 73.44 79 HIS A N 1
ATOM 611 C CA . HIS A 1 79 ? -0.800 20.107 18.387 1.00 73.44 79 HIS A CA 1
ATOM 612 C C . HIS A 1 79 ? -1.624 21.280 18.930 1.00 73.44 79 HIS A C 1
ATOM 614 O O . HIS A 1 79 ? -2.782 21.137 19.319 1.00 73.44 79 HIS A O 1
ATOM 620 N N . GLN A 1 80 ? -1.024 22.467 18.995 1.00 61.09 80 GLN A N 1
ATOM 621 C CA . GLN A 1 80 ? -1.745 23.648 19.463 1.00 61.09 80 GLN A CA 1
ATOM 622 C C . GLN A 1 80 ? -2.600 24.204 18.326 1.00 61.09 80 GLN A C 1
ATOM 624 O O . GLN A 1 80 ? -2.078 24.575 17.273 1.00 61.09 80 GLN A O 1
ATOM 629 N N . PHE A 1 81 ? -3.913 24.297 18.544 1.00 51.06 81 PHE A N 1
ATOM 630 C CA . PHE A 1 81 ? -4.783 25.047 17.646 1.00 51.06 81 PHE A CA 1
ATOM 631 C C . PHE A 1 81 ? -4.261 26.483 17.541 1.00 51.06 81 PHE A C 1
ATOM 633 O O . PHE A 1 81 ? -4.173 27.189 18.546 1.00 51.06 81 PHE A O 1
ATOM 640 N N . ASN A 1 82 ? -3.952 26.903 16.313 1.00 50.25 82 ASN A N 1
ATOM 641 C CA . ASN A 1 82 ? -3.558 28.260 15.911 1.00 50.25 82 ASN A CA 1
ATOM 642 C C . ASN A 1 82 ? -2.069 28.614 16.027 1.00 50.25 82 ASN A C 1
ATOM 644 O O . ASN A 1 82 ? -1.719 29.742 15.684 1.00 50.25 82 ASN A O 1
ATOM 648 N N . ASN A 1 83 ? -1.193 27.699 16.455 1.00 49.22 83 ASN A N 1
ATOM 649 C CA . ASN A 1 83 ? 0.246 27.959 16.426 1.00 49.22 83 ASN A CA 1
ATOM 650 C C . ASN A 1 83 ? 0.868 27.311 15.180 1.00 49.22 83 ASN A C 1
ATOM 652 O O . ASN A 1 83 ? 1.005 26.092 15.106 1.00 49.22 83 ASN A O 1
ATOM 656 N N . THR A 1 84 ? 1.228 28.136 14.194 1.00 51.22 84 THR A N 1
ATOM 657 C CA . THR A 1 84 ? 1.861 27.737 12.919 1.00 51.22 84 THR A CA 1
ATOM 658 C C . THR A 1 84 ? 3.234 27.073 13.110 1.00 51.22 84 THR A C 1
ATOM 660 O O . THR A 1 84 ? 3.800 26.547 12.159 1.00 51.22 84 THR A O 1
ATOM 663 N N . ASP A 1 85 ? 3.760 27.106 14.336 1.00 56.62 85 ASP A N 1
ATOM 664 C CA . ASP A 1 85 ? 5.097 26.641 14.714 1.00 56.62 85 ASP A CA 1
ATOM 665 C C . ASP A 1 85 ? 5.163 25.135 15.044 1.00 56.62 85 ASP A C 1
ATOM 667 O O . ASP A 1 85 ? 6.242 24.586 15.252 1.00 56.62 85 ASP A O 1
ATOM 671 N N . VAL A 1 86 ? 4.016 24.440 15.097 1.00 62.84 86 VAL A N 1
ATOM 672 C CA . VAL A 1 86 ? 3.973 22.982 15.300 1.00 62.84 86 VAL A CA 1
ATOM 673 C C . VAL A 1 86 ? 3.704 22.295 13.971 1.00 62.84 86 VAL A C 1
ATOM 675 O O . VAL A 1 86 ? 2.606 22.383 13.416 1.00 62.84 86 VAL A O 1
ATOM 678 N N . ILE A 1 87 ? 4.702 21.568 13.474 1.00 72.44 87 ILE A N 1
ATOM 679 C CA . ILE A 1 87 ? 4.553 20.787 12.252 1.00 72.44 87 ILE A CA 1
ATOM 680 C C . ILE A 1 87 ? 3.688 19.557 12.550 1.00 72.44 87 ILE A C 1
ATOM 682 O O . ILE A 1 87 ? 4.052 18.685 13.340 1.00 72.44 87 ILE A O 1
ATOM 686 N N . ARG A 1 88 ? 2.506 19.514 11.931 1.00 78.31 88 ARG A N 1
ATOM 687 C CA . ARG A 1 88 ? 1.557 18.397 12.028 1.00 78.31 88 ARG A CA 1
ATOM 688 C C . ARG A 1 88 ? 1.999 17.268 11.117 1.00 78.31 88 ARG A C 1
ATOM 690 O O . ARG A 1 88 ? 2.343 17.566 9.979 1.00 78.31 88 ARG A O 1
ATOM 697 N N . VAL A 1 89 ? 1.925 16.024 11.577 1.00 83.44 89 VAL A N 1
ATOM 698 C CA . VAL A 1 89 ? 2.104 14.849 10.716 1.00 83.44 89 VAL A CA 1
ATOM 699 C C . VAL A 1 89 ? 0.987 14.787 9.676 1.00 83.44 89 VAL A C 1
ATOM 701 O O . VAL A 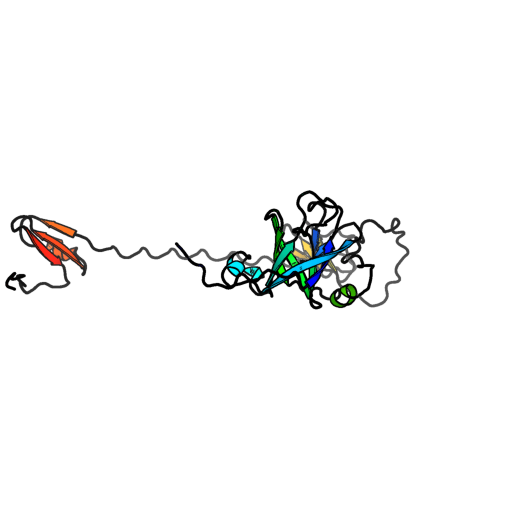1 89 ? -0.185 14.979 10.013 1.00 83.44 89 VAL A O 1
ATOM 704 N N . ASP A 1 90 ? 1.369 14.502 8.438 1.00 82.06 90 ASP A N 1
ATOM 705 C CA . ASP A 1 90 ? 0.483 14.345 7.287 1.00 82.06 90 ASP A CA 1
ATOM 706 C C . ASP A 1 90 ? 0.598 12.938 6.670 1.00 82.06 90 ASP A C 1
ATOM 708 O O . ASP A 1 90 ? 1.462 12.146 7.049 1.00 82.06 90 ASP A O 1
ATOM 712 N N . ASP A 1 91 ? -0.282 12.608 5.727 1.00 79.50 91 ASP A N 1
ATOM 713 C CA . ASP A 1 91 ? -0.320 11.304 5.047 1.00 79.50 91 ASP A CA 1
ATOM 714 C C . ASP A 1 91 ? 0.904 11.007 4.158 1.00 79.50 91 ASP A C 1
ATOM 716 O O . ASP A 1 91 ? 1.233 9.846 3.928 1.00 79.50 91 ASP A O 1
ATOM 720 N N . GLY A 1 92 ? 1.625 12.033 3.709 1.00 74.06 92 GLY A N 1
ATOM 721 C CA . GLY A 1 92 ? 2.871 11.893 2.947 1.00 74.06 92 GLY A CA 1
ATOM 722 C C . GLY A 1 92 ? 4.135 11.681 3.789 1.00 74.06 92 GLY A C 1
ATOM 723 O O . GLY A 1 92 ? 5.217 11.515 3.224 1.00 74.06 92 GLY A O 1
ATOM 724 N N . ASP A 1 93 ? 4.036 11.716 5.120 1.00 79.44 93 ASP A N 1
ATOM 725 C CA . ASP A 1 93 ? 5.203 11.622 5.996 1.00 79.44 93 ASP A CA 1
ATOM 726 C C . ASP A 1 93 ? 5.601 10.161 6.298 1.00 79.44 93 ASP A C 1
ATOM 728 O O . ASP A 1 93 ? 4.776 9.241 6.337 1.00 79.44 93 ASP A O 1
ATOM 732 N N . ILE A 1 94 ? 6.892 9.950 6.578 1.00 82.12 94 ILE A N 1
ATOM 733 C CA . ILE A 1 94 ? 7.410 8.694 7.139 1.00 82.12 94 ILE A CA 1
ATOM 734 C C . ILE A 1 94 ? 7.757 8.913 8.607 1.00 82.12 94 ILE A C 1
ATOM 736 O O . ILE A 1 94 ? 8.490 9.840 8.946 1.00 82.12 94 ILE A O 1
ATOM 740 N N . ILE A 1 95 ? 7.285 8.020 9.470 1.00 84.06 95 ILE A N 1
ATOM 741 C CA . ILE A 1 95 ? 7.601 8.011 10.897 1.00 84.06 95 ILE A CA 1
ATOM 742 C C . ILE A 1 95 ? 8.689 6.983 11.174 1.00 84.06 95 ILE A C 1
ATOM 744 O O . ILE A 1 95 ? 8.599 5.825 10.763 1.00 84.06 95 ILE A O 1
ATOM 748 N N . LEU A 1 96 ? 9.708 7.405 11.906 1.00 82.06 96 LEU A N 1
ATOM 749 C CA . LEU A 1 96 ? 10.811 6.576 12.349 1.00 82.06 96 LEU A CA 1
ATOM 750 C C . LEU A 1 96 ? 10.675 6.333 13.841 1.00 82.06 96 LEU A C 1
ATOM 752 O O . LEU A 1 96 ? 10.695 7.262 14.651 1.00 82.06 96 LEU A O 1
ATOM 756 N N . TYR A 1 97 ? 10.550 5.063 14.196 1.00 78.62 97 TYR A N 1
ATOM 757 C CA . TYR A 1 97 ? 10.375 4.656 15.576 1.00 78.62 97 TYR A CA 1
ATOM 758 C C . TYR A 1 97 ? 10.959 3.261 15.804 1.00 78.62 97 TYR A C 1
ATOM 760 O O . TYR A 1 97 ? 10.701 2.329 15.042 1.00 78.62 97 TYR A O 1
ATOM 768 N N . GLY A 1 98 ? 11.784 3.113 16.845 1.00 72.19 98 GLY A N 1
ATOM 769 C CA . GLY A 1 98 ? 12.359 1.820 17.229 1.00 72.19 98 GLY A CA 1
ATOM 770 C C . GLY A 1 98 ? 13.198 1.142 16.135 1.00 72.19 98 GLY A C 1
ATOM 771 O O . GLY A 1 98 ? 13.099 -0.071 15.972 1.00 72.19 98 GLY A O 1
ATOM 772 N N . GLN A 1 99 ? 13.994 1.911 15.374 1.00 71.00 99 GLN A N 1
ATOM 773 C CA . GLN A 1 99 ? 14.773 1.450 14.201 1.00 71.00 99 GLN A CA 1
ATOM 774 C C . GLN A 1 99 ? 13.919 0.907 13.040 1.00 71.00 99 GLN A C 1
ATOM 776 O O . GLN A 1 99 ? 14.418 0.209 12.159 1.00 71.00 99 GLN A O 1
ATOM 781 N N . LYS A 1 100 ? 12.622 1.215 13.030 1.00 76.69 100 LYS A N 1
ATOM 782 C CA . LYS A 1 100 ? 11.691 0.843 11.965 1.00 76.69 100 LYS A CA 1
ATOM 783 C C . LYS A 1 100 ? 11.116 2.096 11.318 1.00 76.69 100 LYS A C 1
ATOM 785 O O . LYS A 1 100 ? 10.981 3.134 11.966 1.00 76.69 100 LYS A O 1
ATOM 790 N N . GLY A 1 101 ? 10.757 1.963 10.047 1.00 80.75 101 GLY A N 1
ATOM 791 C CA . GLY A 1 101 ? 10.029 2.973 9.293 1.00 80.75 101 GLY A CA 1
ATOM 792 C C . GLY A 1 101 ? 8.558 2.611 9.189 1.00 80.75 101 GLY A C 1
ATOM 793 O O . GLY A 1 101 ? 8.201 1.445 8.986 1.00 80.75 101 GLY A O 1
ATOM 794 N N . TYR A 1 102 ? 7.710 3.621 9.296 1.00 83.94 102 TYR A N 1
ATOM 795 C CA . TYR A 1 102 ? 6.276 3.499 9.128 1.00 83.94 102 TYR A CA 1
ATOM 796 C C . TYR A 1 102 ? 5.773 4.568 8.169 1.00 83.94 102 TYR A C 1
ATOM 798 O O . TYR A 1 102 ? 6.055 5.750 8.343 1.00 83.94 102 TYR A O 1
ATOM 806 N N . GLN A 1 103 ? 4.987 4.156 7.183 1.00 84.94 103 GLN A N 1
ATOM 807 C CA . GLN A 1 103 ? 4.262 5.074 6.319 1.00 84.94 103 GLN A CA 1
ATOM 808 C C . GLN A 1 103 ? 2.946 5.475 6.984 1.00 84.94 103 GLN A C 1
ATOM 810 O O . GLN A 1 103 ? 2.210 4.614 7.490 1.00 84.94 103 GLN A O 1
ATOM 815 N N . VAL A 1 104 ? 2.624 6.766 6.942 1.00 86.56 104 VAL A N 1
ATOM 816 C CA . VAL A 1 104 ? 1.316 7.268 7.359 1.00 86.56 104 VAL A CA 1
ATOM 817 C C . VAL A 1 104 ? 0.283 6.912 6.286 1.00 86.56 104 VAL A C 1
ATOM 819 O O . VAL A 1 104 ? 0.387 7.309 5.138 1.00 86.56 104 VAL A O 1
ATOM 822 N N . GLN A 1 105 ? -0.725 6.121 6.642 1.00 85.06 105 GLN A N 1
ATOM 823 C CA . GLN A 1 105 ? -1.807 5.724 5.728 1.00 85.06 105 GLN A CA 1
ATOM 824 C C . GLN A 1 105 ? -2.972 6.715 5.745 1.00 85.06 105 GLN A C 1
ATOM 826 O O . GLN A 1 105 ? -3.736 6.828 4.791 1.00 85.06 105 GLN A O 1
ATOM 831 N N . SER A 1 106 ? -3.153 7.395 6.873 1.00 84.69 106 SER A N 1
ATOM 832 C CA . SER A 1 106 ? -4.132 8.463 7.015 1.00 84.69 106 SER A CA 1
ATOM 833 C C . SER A 1 106 ? -3.755 9.328 8.202 1.00 84.69 106 SER A C 1
ATOM 835 O O . SER A 1 106 ? -3.461 8.769 9.262 1.00 84.69 106 SER A O 1
ATOM 837 N N . ALA A 1 107 ? -3.862 10.643 8.057 1.00 85.81 107 ALA A N 1
ATOM 838 C CA . ALA A 1 107 ? -3.795 11.604 9.150 1.00 85.81 107 ALA A CA 1
ATOM 839 C C . ALA A 1 107 ? -5.143 12.335 9.258 1.00 85.81 107 ALA A C 1
ATOM 841 O O . ALA A 1 107 ? -5.704 12.792 8.263 1.00 85.81 107 ALA A O 1
ATOM 842 N N . LYS A 1 108 ? -5.710 12.401 10.463 1.00 85.81 108 LYS A N 1
ATOM 843 C CA . LYS A 1 108 ? -6.991 13.062 10.739 1.00 85.81 108 LYS A CA 1
ATOM 844 C C . LYS A 1 108 ? -6.816 14.113 11.816 1.00 85.81 108 LYS A C 1
ATOM 846 O O . LYS A 1 108 ? -6.309 13.816 12.896 1.00 85.81 108 LYS A O 1
ATOM 851 N N . ASP A 1 109 ? -7.307 15.311 11.533 1.00 84.38 109 ASP A N 1
ATOM 852 C CA . ASP A 1 109 ? -7.368 16.396 12.502 1.00 84.38 109 ASP A CA 1
ATOM 853 C C . ASP A 1 109 ? -8.568 16.194 13.446 1.00 84.38 109 ASP A C 1
ATOM 855 O O . ASP A 1 109 ? -9.725 16.187 13.022 1.00 84.38 109 ASP A O 1
ATOM 859 N N . TRP A 1 110 ? -8.276 16.002 14.731 1.00 80.44 110 TRP A N 1
ATOM 860 C CA . TRP A 1 110 ? -9.237 15.912 15.837 1.00 80.44 110 TRP A CA 1
ATOM 861 C C . TRP A 1 110 ? -9.251 17.181 16.688 1.00 80.44 110 TRP A C 1
ATOM 863 O O . TRP A 1 110 ? -9.717 17.207 17.830 1.00 80.44 110 TRP A O 1
ATOM 873 N N . GLY A 1 111 ? -8.731 18.258 16.125 1.00 75.81 111 GLY A N 1
ATOM 874 C CA . GLY A 1 111 ? -8.712 19.557 16.721 1.00 75.81 111 GLY A CA 1
ATOM 875 C C . GLY A 1 111 ? -7.417 19.831 17.468 1.00 75.81 111 GLY A C 1
ATOM 876 O O . GLY A 1 111 ? -6.508 20.411 16.907 1.00 75.81 111 GLY A O 1
ATOM 877 N N . SER A 1 112 ? -7.318 19.454 18.741 1.00 78.00 112 SER A N 1
ATOM 878 C CA . SER A 1 112 ? -6.062 19.636 19.500 1.00 78.00 112 SER A CA 1
ATOM 879 C C . SER A 1 112 ? -5.057 18.500 19.271 1.00 78.00 112 SER A C 1
ATOM 881 O O . SER A 1 112 ? -3.984 18.478 19.873 1.00 78.00 112 SER A O 1
ATOM 883 N N . PHE A 1 113 ? -5.425 17.521 18.443 1.00 81.06 113 PHE A N 1
ATOM 884 C CA . PHE A 1 113 ? -4.649 16.317 18.192 1.00 81.06 113 PHE A CA 1
ATOM 885 C C . PHE A 1 113 ? -4.764 15.903 16.731 1.00 81.06 113 PHE A C 1
ATOM 887 O O . PHE A 1 113 ? -5.812 16.072 16.109 1.00 81.06 113 PHE A O 1
ATOM 894 N N . THR A 1 114 ? -3.704 15.297 16.217 1.00 86.19 114 THR A N 1
ATOM 895 C CA . THR A 1 114 ? -3.715 14.566 14.954 1.00 86.19 114 THR A CA 1
ATOM 896 C C . THR A 1 114 ? -3.696 13.076 15.264 1.00 86.19 114 THR A C 1
ATOM 898 O O . THR A 1 114 ? -2.784 12.594 15.936 1.00 86.19 114 THR A O 1
ATOM 901 N N . GLN A 1 115 ? -4.702 12.351 14.778 1.00 88.00 115 GLN A N 1
ATOM 902 C CA . GLN A 1 115 ? -4.722 10.893 14.798 1.00 88.00 115 GLN A CA 1
ATOM 903 C C . GLN A 1 115 ? -4.151 10.382 13.479 1.00 88.00 115 GLN A C 1
ATOM 905 O O . GLN A 1 115 ? -4.704 10.692 12.423 1.00 88.00 115 GLN A O 1
ATOM 910 N N . ALA A 1 116 ? -3.103 9.566 13.527 1.00 88.50 116 ALA A N 1
ATOM 911 C CA . ALA A 1 116 ? -2.527 8.959 12.337 1.00 88.50 116 ALA A CA 1
ATOM 912 C C . ALA A 1 116 ? -2.520 7.429 12.421 1.00 88.50 116 ALA A C 1
ATOM 914 O O . ALA A 1 116 ? -2.274 6.847 13.478 1.00 88.50 116 ALA A O 1
ATOM 915 N N . ALA A 1 117 ? -2.796 6.777 11.294 1.00 88.25 117 ALA A N 1
ATOM 916 C CA . ALA A 1 117 ? -2.665 5.333 11.140 1.00 88.25 117 ALA A CA 1
ATOM 917 C C . ALA A 1 117 ? -1.341 5.035 10.439 1.00 88.25 117 ALA A C 1
ATOM 919 O O . ALA A 1 117 ? -1.110 5.514 9.331 1.00 88.25 117 ALA A O 1
ATOM 920 N N . LEU A 1 118 ? -0.483 4.253 11.081 1.00 86.81 118 LEU A N 1
ATOM 921 C CA . LEU A 1 118 ? 0.865 3.949 10.624 1.00 86.81 118 LEU A CA 1
ATOM 922 C C . LEU A 1 118 ? 0.952 2.486 10.207 1.00 86.81 118 LEU A C 1
ATOM 924 O O . LEU A 1 118 ? 0.478 1.600 10.919 1.00 86.81 118 LEU A O 1
ATOM 928 N N . THR A 1 119 ? 1.590 2.217 9.074 1.00 86.38 119 THR A N 1
ATOM 929 C CA . THR A 1 119 ? 1.886 0.851 8.626 1.00 86.38 119 THR A CA 1
ATOM 930 C C . THR A 1 119 ? 3.372 0.700 8.387 1.00 86.38 119 THR A C 1
ATOM 932 O O . THR A 1 119 ? 3.991 1.542 7.739 1.00 86.38 119 THR A O 1
ATOM 935 N N . ARG A 1 120 ? 3.947 -0.377 8.920 1.00 83.69 120 ARG A N 1
ATOM 936 C CA . ARG A 1 120 ? 5.361 -0.679 8.752 1.00 83.69 120 ARG A CA 1
ATOM 937 C C . ARG A 1 120 ? 5.699 -0.868 7.280 1.00 83.69 120 ARG A C 1
ATOM 939 O O . ARG A 1 120 ? 5.027 -1.620 6.573 1.00 83.69 120 ARG A O 1
ATOM 946 N N . ILE A 1 121 ? 6.792 -0.234 6.884 1.00 78.69 121 ILE A N 1
ATOM 947 C CA . ILE A 1 121 ? 7.415 -0.386 5.575 1.00 78.69 121 ILE A CA 1
ATOM 948 C C . ILE A 1 121 ? 8.794 -1.020 5.735 1.00 78.69 121 ILE A C 1
ATOM 950 O O . ILE A 1 121 ? 9.427 -0.910 6.790 1.00 78.69 121 ILE A O 1
ATOM 954 N N . ASP A 1 122 ? 9.243 -1.717 4.696 1.00 75.19 122 ASP A N 1
ATOM 955 C CA . ASP A 1 122 ? 10.632 -2.143 4.618 1.00 75.19 122 ASP A CA 1
ATOM 956 C C . ASP A 1 122 ? 11.470 -0.966 4.115 1.00 75.19 122 ASP A C 1
ATOM 958 O O . ASP A 1 122 ? 11.182 -0.381 3.074 1.00 75.19 122 ASP A O 1
ATOM 962 N N . LEU A 1 123 ? 12.480 -0.590 4.893 1.00 62.88 123 LEU A N 1
ATOM 963 C CA . LEU A 1 123 ? 13.398 0.493 4.549 1.00 62.88 123 LEU A CA 1
ATOM 964 C C . LEU A 1 123 ? 14.574 -0.016 3.702 1.00 62.88 123 LEU A C 1
ATOM 966 O O . LEU A 1 123 ? 15.366 0.790 3.213 1.00 62.88 123 LEU A O 1
ATOM 970 N N . GLY A 1 124 ? 14.712 -1.337 3.530 1.00 64.94 124 GLY A N 1
ATOM 971 C CA . GLY A 1 124 ? 15.760 -1.955 2.725 1.00 64.94 124 GLY A CA 1
ATOM 972 C C . GLY A 1 124 ? 17.164 -1.434 3.085 1.00 64.94 124 GLY A C 1
ATOM 973 O O . GLY A 1 124 ? 17.505 -1.366 4.268 1.00 64.94 124 GLY A O 1
ATOM 974 N N . PRO A 1 125 ? 17.993 -1.033 2.100 1.00 53.84 125 PRO A N 1
ATOM 975 C CA . PRO A 1 125 ? 19.355 -0.546 2.343 1.00 53.84 125 PRO A CA 1
ATOM 976 C C . PRO A 1 125 ? 19.412 0.808 3.076 1.00 53.84 125 PRO A C 1
ATOM 978 O O . PRO A 1 125 ? 20.486 1.231 3.497 1.00 53.84 125 PRO A O 1
ATOM 981 N N . TYR A 1 126 ? 18.275 1.490 3.248 1.00 52.31 126 TYR A N 1
ATOM 982 C CA . TYR A 1 126 ? 18.183 2.788 3.918 1.00 52.31 126 TYR A CA 1
ATOM 983 C C . TYR A 1 126 ? 17.961 2.680 5.432 1.00 52.31 126 TYR A C 1
ATOM 985 O O . TYR A 1 126 ? 17.966 3.702 6.119 1.00 52.31 126 TYR A O 1
ATOM 993 N N . ALA A 1 127 ? 17.817 1.461 5.968 1.00 54.47 127 ALA A N 1
ATOM 994 C CA . ALA A 1 127 ? 17.649 1.216 7.402 1.00 54.47 127 ALA A CA 1
ATOM 995 C C . ALA A 1 127 ? 18.787 1.826 8.248 1.00 54.47 127 ALA A C 1
ATOM 997 O O . ALA A 1 127 ? 18.525 2.416 9.295 1.00 54.47 127 ALA A O 1
ATOM 998 N N . ASP A 1 128 ? 20.027 1.768 7.750 1.00 50.53 128 ASP A N 1
ATOM 999 C CA . ASP A 1 128 ? 21.211 2.292 8.446 1.00 50.53 128 ASP A CA 1
ATOM 1000 C C . ASP A 1 128 ? 21.403 3.812 8.252 1.00 50.53 128 ASP A C 1
ATOM 1002 O O . ASP A 1 128 ? 21.985 4.488 9.101 1.00 50.53 128 ASP A O 1
ATOM 1006 N N . LEU A 1 129 ? 20.878 4.380 7.158 1.00 49.16 129 LEU A N 1
ATOM 1007 C CA . LEU A 1 129 ? 20.980 5.813 6.822 1.00 49.16 129 LEU A CA 1
ATOM 1008 C C . LEU A 1 129 ? 20.034 6.686 7.661 1.00 49.16 129 LEU A C 1
ATOM 1010 O O . LEU A 1 129 ? 20.274 7.875 7.848 1.00 49.16 129 LEU A O 1
ATOM 1014 N N . ILE A 1 130 ? 18.996 6.083 8.234 1.00 51.25 130 ILE A N 1
ATOM 1015 C CA . ILE A 1 130 ? 18.040 6.726 9.143 1.00 51.25 130 ILE A CA 1
ATOM 1016 C C . ILE A 1 130 ? 18.654 7.040 10.523 1.00 51.25 130 ILE A C 1
ATOM 1018 O O . ILE A 1 130 ? 18.191 7.940 11.235 1.00 51.25 130 ILE A O 1
ATOM 1022 N N . ALA A 1 131 ? 19.747 6.362 10.882 1.00 45.88 131 ALA A N 1
ATOM 1023 C CA . ALA A 1 131 ? 20.495 6.600 12.113 1.00 45.88 131 ALA A CA 1
ATOM 1024 C C . ALA A 1 131 ? 21.529 7.741 12.001 1.00 45.88 131 ALA A C 1
ATOM 1026 O O . ALA A 1 131 ? 22.088 8.151 13.020 1.00 45.88 131 ALA A O 1
ATOM 1027 N N . ALA A 1 132 ? 21.793 8.266 10.796 1.00 48.62 132 ALA A N 1
ATOM 1028 C CA . ALA A 1 132 ? 22.737 9.360 10.596 1.00 48.62 132 ALA A CA 1
ATOM 1029 C C . ALA A 1 132 ? 22.117 10.700 11.030 1.00 48.62 132 ALA A C 1
ATOM 1031 O O . ALA A 1 132 ? 21.014 11.079 10.630 1.00 48.62 132 ALA A O 1
ATOM 1032 N N . THR A 1 133 ? 22.826 11.390 11.916 1.00 52.81 133 THR A N 1
ATOM 1033 C CA . THR A 1 133 ? 22.425 12.649 12.539 1.00 52.81 133 THR A CA 1
ATOM 1034 C C . THR A 1 133 ? 22.371 13.785 11.514 1.00 52.81 133 THR A C 1
ATOM 1036 O O . THR A 1 133 ? 23.354 14.05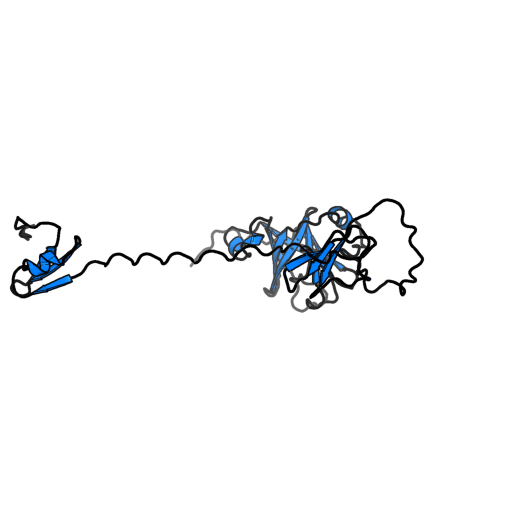9 10.834 1.00 52.81 133 THR A O 1
ATOM 1039 N N . GLU A 1 134 ? 21.219 14.454 11.473 1.00 50.22 134 GLU A N 1
ATOM 1040 C CA . GLU A 1 134 ? 20.912 15.745 10.827 1.00 50.22 134 GLU A CA 1
ATOM 1041 C C . GLU A 1 134 ? 20.738 15.786 9.302 1.00 50.22 134 GLU A C 1
ATOM 1043 O O . GLU A 1 134 ? 19.815 16.456 8.838 1.00 50.22 134 GLU A O 1
ATOM 1048 N N . ASP A 1 135 ? 21.502 15.025 8.523 1.00 49.06 135 ASP A N 1
ATOM 1049 C CA . ASP A 1 135 ? 21.332 14.970 7.067 1.00 49.06 135 ASP A CA 1
ATOM 1050 C C . ASP A 1 135 ? 20.708 13.639 6.651 1.00 49.06 135 ASP A C 1
ATOM 1052 O O . ASP A 1 135 ? 21.414 12.665 6.401 1.00 49.06 135 ASP A O 1
ATOM 1056 N N . VAL A 1 136 ? 19.371 13.591 6.566 1.00 49.22 136 VAL A N 1
ATOM 1057 C CA . VAL A 1 136 ? 18.696 12.485 5.871 1.00 49.22 136 VAL A CA 1
ATOM 1058 C C . VAL A 1 136 ? 19.120 12.578 4.401 1.00 49.22 136 VAL A C 1
ATOM 1060 O O . VAL A 1 136 ? 18.805 13.580 3.752 1.00 49.22 1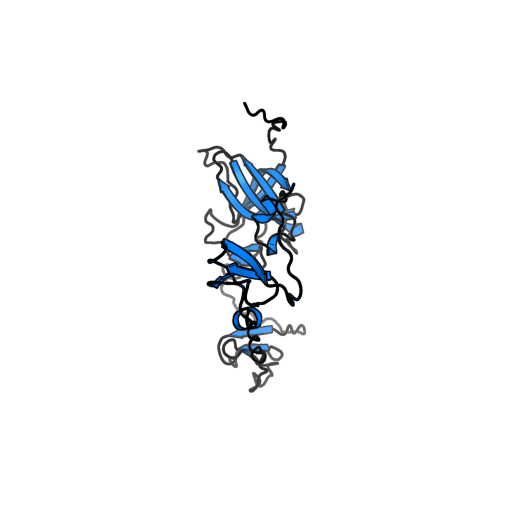36 VAL A O 1
ATOM 1063 N N . PRO A 1 137 ? 19.870 11.598 3.874 1.00 50.06 137 PRO A N 1
ATOM 1064 C CA . PRO A 1 137 ? 20.238 11.597 2.470 1.00 50.06 137 PRO A CA 1
ATOM 1065 C C . PRO A 1 137 ? 18.976 11.417 1.630 1.00 50.06 137 PRO A C 1
ATOM 1067 O O . PRO A 1 137 ? 18.022 10.776 2.074 1.00 50.06 137 PRO A O 1
ATOM 1070 N N . ASP A 1 138 ? 18.967 11.978 0.422 1.00 50.12 138 ASP A N 1
ATOM 1071 C CA . ASP A 1 138 ? 17.853 11.797 -0.504 1.00 50.12 138 ASP A CA 1
ATOM 1072 C C . ASP A 1 138 ? 17.604 10.292 -0.684 1.00 50.12 138 ASP A C 1
ATOM 1074 O O . ASP A 1 138 ? 18.448 9.568 -1.217 1.00 50.12 138 ASP A O 1
ATOM 1078 N N . ILE A 1 139 ? 16.450 9.819 -0.198 1.00 46.28 139 ILE A N 1
ATOM 1079 C CA . ILE A 1 139 ? 16.064 8.396 -0.221 1.00 46.28 139 ILE A CA 1
ATOM 1080 C C . ILE A 1 139 ? 16.075 7.889 -1.672 1.00 46.28 139 ILE A C 1
ATOM 1082 O O . ILE A 1 139 ? 16.475 6.761 -1.946 1.00 46.28 139 ILE A O 1
ATOM 1086 N N . TYR A 1 140 ? 15.798 8.788 -2.616 1.00 41.91 140 TYR A N 1
ATOM 1087 C CA . TYR A 1 140 ? 16.177 8.661 -4.013 1.00 41.91 140 TYR A CA 1
ATOM 1088 C C . TYR A 1 140 ? 16.723 10.013 -4.454 1.00 41.91 140 TYR A C 1
ATOM 1090 O O . TYR A 1 140 ? 15.980 10.991 -4.485 1.00 41.91 140 TYR A O 1
ATOM 1098 N N . THR A 1 141 ? 18.009 10.102 -4.798 1.00 43.47 141 THR A N 1
ATOM 1099 C CA . THR A 1 141 ? 18.468 11.270 -5.557 1.00 43.47 141 THR A CA 1
ATOM 1100 C C . THR A 1 141 ? 17.679 11.273 -6.867 1.00 43.47 141 THR A C 1
ATOM 1102 O O . THR A 1 141 ? 17.713 10.261 -7.575 1.00 43.47 141 THR A O 1
ATOM 1105 N N . PRO A 1 142 ? 16.950 12.345 -7.233 1.00 39.19 142 PRO A N 1
ATOM 1106 C CA . PRO A 1 142 ? 16.388 12.440 -8.567 1.00 39.19 142 PRO A CA 1
ATOM 1107 C C . PRO A 1 142 ? 17.576 12.529 -9.523 1.00 39.19 142 PRO A C 1
ATOM 1109 O O . PRO A 1 142 ? 18.097 13.606 -9.810 1.00 39.19 142 PRO A O 1
ATOM 1112 N N . THR A 1 143 ? 18.027 11.387 -10.041 1.00 42.75 143 THR A N 1
ATOM 1113 C CA . THR A 1 143 ? 19.139 11.317 -10.997 1.00 42.75 143 THR A CA 1
ATOM 1114 C C . THR A 1 143 ? 18.801 12.056 -12.301 1.00 42.75 143 THR A C 1
ATOM 1116 O O . THR A 1 143 ? 19.642 12.172 -13.182 1.00 42.75 143 THR A O 1
ATOM 1119 N N . TYR A 1 144 ? 17.583 12.598 -12.424 1.00 40.78 144 TYR A N 1
ATOM 1120 C CA . TYR A 1 144 ? 17.074 13.229 -13.629 1.00 40.78 144 TYR A CA 1
ATOM 1121 C C . TYR A 1 144 ? 17.161 14.765 -13.681 1.00 40.78 144 TYR A C 1
ATOM 1123 O O . TYR A 1 144 ? 16.921 15.322 -14.747 1.00 40.78 144 TYR A O 1
ATOM 1131 N N . LEU A 1 145 ? 17.501 15.480 -12.596 1.00 40.38 145 LEU A N 1
ATOM 1132 C CA . LEU A 1 145 ? 17.511 16.962 -12.624 1.00 40.38 145 LEU A CA 1
ATOM 1133 C C . LEU A 1 145 ? 18.825 17.637 -12.205 1.00 40.38 145 LEU A C 1
ATOM 1135 O O . LEU A 1 145 ? 18.924 18.857 -12.309 1.00 40.38 145 LEU A O 1
ATOM 1139 N N . ALA A 1 146 ? 19.845 16.880 -11.792 1.00 37.38 146 ALA A N 1
ATOM 1140 C CA . ALA A 1 146 ? 21.128 17.441 -11.348 1.00 37.38 146 ALA A CA 1
ATOM 1141 C C . ALA A 1 146 ? 22.357 16.884 -12.086 1.00 37.38 146 ALA A C 1
ATOM 1143 O O . ALA A 1 146 ? 23.478 17.025 -11.602 1.00 37.38 146 ALA A O 1
ATOM 1144 N N . GLN A 1 147 ? 22.183 16.262 -13.254 1.00 37.91 147 GLN A N 1
ATOM 1145 C CA . GLN A 1 147 ? 23.325 16.039 -14.135 1.00 37.91 147 GLN A CA 1
ATOM 1146 C C . GLN A 1 147 ? 23.512 17.275 -15.013 1.00 37.91 147 GLN A C 1
ATOM 1148 O O . GLN A 1 147 ? 22.645 17.610 -15.824 1.00 37.91 147 GLN A O 1
ATOM 1153 N N . ASP A 1 148 ? 24.669 17.931 -14.860 1.00 42.12 148 ASP A N 1
ATOM 1154 C CA . ASP A 1 148 ? 25.300 18.680 -15.949 1.00 42.12 148 ASP A CA 1
ATOM 1155 C C . ASP A 1 148 ? 25.055 17.915 -17.260 1.00 42.12 148 ASP A C 1
ATOM 1157 O O . ASP A 1 148 ? 25.168 16.683 -17.242 1.00 42.12 148 ASP A O 1
ATOM 1161 N N . PRO A 1 149 ? 24.692 18.576 -18.379 1.00 40.19 149 PRO A N 1
ATOM 1162 C CA . PRO A 1 149 ? 24.332 17.878 -19.608 1.00 40.19 149 PRO A CA 1
ATOM 1163 C C . PRO A 1 149 ? 25.416 16.856 -19.926 1.00 40.19 149 PRO A C 1
ATOM 1165 O O . PRO A 1 149 ? 26.563 17.239 -20.167 1.00 40.19 149 PRO A O 1
ATOM 1168 N N . ILE A 1 150 ? 25.047 15.572 -19.852 1.00 42.16 150 ILE A N 1
ATOM 1169 C CA . ILE A 1 150 ? 25.966 14.440 -19.927 1.00 42.16 150 ILE A CA 1
ATOM 1170 C C . ILE A 1 150 ? 26.816 14.619 -21.184 1.00 42.16 150 ILE A C 1
ATOM 1172 O O . ILE A 1 150 ? 26.365 14.383 -22.306 1.00 42.16 150 ILE A O 1
ATOM 1176 N N . GLN A 1 151 ? 28.065 15.041 -21.007 1.00 39.88 151 GLN A N 1
ATOM 1177 C CA . GLN A 1 151 ? 29.082 14.805 -22.013 1.00 39.88 151 GLN A CA 1
ATOM 1178 C C . GLN A 1 151 ? 29.346 13.310 -21.917 1.00 39.88 151 GLN A C 1
ATOM 1180 O O . GLN A 1 151 ? 29.996 12.861 -20.973 1.00 39.88 151 GLN A O 1
ATOM 1185 N N . VAL A 1 152 ? 28.772 12.530 -22.836 1.00 36.69 152 VAL A N 1
ATOM 1186 C CA . VAL A 1 152 ? 29.021 11.088 -22.940 1.00 36.69 152 VAL A CA 1
ATOM 1187 C C . VAL A 1 152 ? 30.481 10.907 -23.362 1.00 36.69 152 VAL A C 1
ATOM 1189 O O . VAL A 1 152 ? 30.807 10.724 -24.533 1.00 36.69 152 VAL A O 1
ATOM 1192 N N . GLY A 1 153 ? 31.384 11.029 -22.393 1.00 38.31 153 GLY A N 1
ATOM 1193 C CA . GLY A 1 153 ? 32.743 10.536 -22.481 1.00 38.31 153 GLY A CA 1
ATOM 1194 C C . GLY A 1 153 ? 32.668 9.018 -22.449 1.00 38.31 153 GLY A C 1
ATOM 1195 O O . GLY A 1 153 ? 32.102 8.447 -21.520 1.00 38.31 153 GLY A O 1
ATOM 1196 N N . ALA A 1 154 ? 33.180 8.386 -23.501 1.00 38.38 154 ALA A N 1
ATOM 1197 C CA . ALA A 1 154 ? 33.169 6.945 -23.697 1.00 38.38 154 ALA A CA 1
ATOM 1198 C C . ALA A 1 154 ? 33.507 6.177 -22.407 1.00 38.38 154 ALA A C 1
ATOM 1200 O O . ALA A 1 154 ? 34.606 6.307 -21.867 1.00 38.38 154 ALA A O 1
ATOM 1201 N N . ILE A 1 155 ? 32.567 5.355 -21.936 1.00 42.69 155 ILE A N 1
ATOM 1202 C CA . ILE A 1 155 ? 32.825 4.386 -20.873 1.00 42.69 155 ILE A CA 1
ATOM 1203 C C . ILE A 1 155 ? 33.551 3.205 -21.536 1.00 42.69 155 ILE A C 1
ATOM 1205 O O . ILE A 1 155 ? 33.010 2.631 -22.487 1.00 42.69 155 ILE A O 1
ATOM 1209 N N . PRO A 1 156 ? 34.775 2.845 -21.119 1.00 39.66 156 PRO A N 1
ATOM 1210 C CA . PRO A 1 156 ? 35.479 1.711 -21.699 1.00 39.66 156 PRO A CA 1
ATOM 1211 C C . PRO A 1 156 ? 34.769 0.414 -21.288 1.00 39.66 156 PRO A C 1
ATOM 1213 O O . PRO A 1 156 ? 34.751 0.039 -20.118 1.00 39.66 156 PRO A O 1
ATOM 1216 N N . LEU A 1 157 ? 34.149 -0.244 -22.267 1.00 42.53 157 LEU A N 1
ATOM 1217 C CA . LEU A 1 157 ? 33.414 -1.495 -22.111 1.00 42.53 157 LEU A CA 1
ATOM 1218 C C . LEU A 1 157 ? 34.393 -2.656 -21.871 1.00 42.53 157 LEU A C 1
ATOM 1220 O O . LEU A 1 157 ? 35.120 -3.054 -22.780 1.00 42.53 157 LEU A O 1
ATOM 1224 N N . GLY A 1 158 ? 34.397 -3.195 -20.651 1.00 37.16 158 GLY A N 1
ATOM 1225 C CA . GLY A 1 158 ? 35.091 -4.431 -20.289 1.00 37.16 158 GLY A CA 1
ATOM 1226 C C . GLY A 1 158 ? 34.225 -5.305 -19.378 1.00 37.16 158 GLY A C 1
ATOM 1227 O O . GLY A 1 158 ? 34.037 -4.985 -18.210 1.00 37.16 158 GLY A O 1
ATOM 1228 N N . ASP A 1 159 ? 33.697 -6.396 -19.939 1.00 47.28 159 ASP A N 1
ATOM 1229 C CA . ASP A 1 159 ? 33.376 -7.686 -19.299 1.00 47.28 159 ASP A CA 1
ATOM 1230 C C . ASP A 1 159 ? 32.489 -7.749 -18.036 1.00 47.28 159 ASP A C 1
ATOM 1232 O O . ASP A 1 159 ? 32.651 -8.630 -17.188 1.00 47.28 159 ASP A O 1
ATOM 1236 N N . GLN A 1 160 ? 31.461 -6.908 -17.938 1.00 44.31 160 GLN A N 1
ATOM 1237 C CA . GLN A 1 160 ? 30.312 -7.145 -17.047 1.00 44.31 160 GLN A CA 1
ATOM 1238 C C . GLN A 1 160 ? 29.020 -6.858 -17.824 1.00 44.31 160 GLN A C 1
ATOM 1240 O O . GLN A 1 160 ? 28.424 -5.793 -17.688 1.00 44.31 160 GLN A O 1
ATOM 1245 N N . MET A 1 161 ? 28.621 -7.761 -18.724 1.00 47.84 161 MET A N 1
ATOM 1246 C CA . MET A 1 161 ? 27.440 -7.539 -19.568 1.00 47.84 161 MET A CA 1
ATOM 1247 C C . MET A 1 161 ? 26.166 -7.815 -18.763 1.00 47.84 161 MET A C 1
ATOM 1249 O O . MET A 1 161 ? 25.680 -8.943 -18.707 1.00 47.84 161 MET A O 1
ATOM 1253 N N . ALA A 1 162 ? 25.649 -6.786 -18.092 1.00 56.38 162 ALA A N 1
ATOM 1254 C CA . ALA A 1 162 ? 24.255 -6.773 -17.680 1.00 56.38 162 ALA A CA 1
ATOM 1255 C C . ALA A 1 162 ? 23.402 -6.706 -18.955 1.00 56.38 162 ALA A C 1
ATOM 1257 O O . ALA A 1 162 ? 23.514 -5.746 -19.712 1.00 56.38 162 ALA A O 1
ATOM 1258 N N . ASN A 1 163 ? 22.594 -7.738 -19.202 1.00 70.00 163 ASN A N 1
ATOM 1259 C CA . ASN A 1 163 ? 21.586 -7.694 -20.256 1.00 70.00 163 ASN A CA 1
ATOM 1260 C C . ASN A 1 163 ? 20.432 -6.823 -19.757 1.00 70.00 163 ASN A C 1
ATOM 1262 O O . ASN A 1 163 ? 19.866 -7.094 -18.694 1.00 70.00 163 ASN A O 1
ATOM 1266 N N . PHE A 1 164 ? 20.081 -5.796 -20.517 1.00 80.62 164 PHE A N 1
ATOM 1267 C CA . PHE A 1 164 ? 18.968 -4.912 -20.204 1.00 80.62 164 PHE A CA 1
ATOM 1268 C C . PHE A 1 164 ? 17.687 -5.395 -20.892 1.00 80.62 164 PHE A C 1
ATOM 1270 O O . PHE A 1 164 ? 17.715 -5.937 -21.999 1.00 80.62 164 PHE A O 1
ATOM 1277 N N . LEU A 1 165 ? 16.554 -5.207 -20.212 1.00 88.62 165 LEU A N 1
ATOM 1278 C CA . LEU A 1 165 ? 15.225 -5.345 -20.799 1.00 88.62 165 LEU A CA 1
ATOM 1279 C C . LEU A 1 165 ? 14.699 -3.945 -21.111 1.00 88.62 165 LEU A C 1
ATOM 1281 O O . LEU A 1 165 ? 14.567 -3.120 -20.210 1.00 88.62 165 LEU A O 1
ATOM 1285 N N . TYR A 1 166 ? 14.400 -3.702 -22.378 1.00 87.94 166 TYR A N 1
ATOM 1286 C CA . TYR A 1 166 ? 13.746 -2.493 -22.859 1.00 87.94 166 TYR A CA 1
ATOM 1287 C C . TYR A 1 166 ? 12.252 -2.745 -23.064 1.00 87.94 166 TYR A C 1
ATOM 1289 O O . TYR A 1 166 ? 11.860 -3.862 -23.402 1.00 87.94 166 TYR A O 1
ATOM 1297 N N . ASP A 1 167 ? 11.426 -1.714 -22.929 1.00 88.25 167 ASP A N 1
ATOM 1298 C CA . ASP A 1 167 ? 10.014 -1.748 -23.294 1.00 88.25 167 ASP A CA 1
ATOM 1299 C C . ASP A 1 167 ? 9.615 -0.500 -24.092 1.00 88.25 167 ASP A C 1
ATOM 1301 O O . ASP A 1 167 ? 10.167 0.590 -23.937 1.00 88.25 167 ASP A O 1
ATOM 1305 N N . ALA A 1 168 ? 8.701 -0.679 -25.042 1.00 88.88 168 ALA A N 1
ATOM 1306 C CA . ALA A 1 168 ? 8.028 0.413 -25.734 1.00 88.88 168 ALA A CA 1
ATOM 1307 C C . ALA A 1 168 ? 6.830 -0.125 -26.525 1.00 88.88 168 ALA A C 1
ATOM 1309 O O . ALA A 1 168 ? 6.627 -1.331 -26.654 1.00 88.88 168 ALA A O 1
ATOM 1310 N N . TYR A 1 169 ? 6.021 0.795 -27.041 1.00 86.88 169 TYR A N 1
ATOM 1311 C CA . TYR A 1 169 ? 4.943 0.476 -27.969 1.00 86.88 169 TYR A CA 1
ATOM 1312 C C . TYR A 1 169 ? 5.516 0.305 -29.384 1.00 86.88 169 TYR A C 1
ATOM 1314 O O . TYR A 1 169 ? 6.174 1.218 -29.897 1.00 86.88 169 TYR A O 1
ATOM 1322 N N . GLY A 1 170 ? 5.278 -0.852 -30.006 1.00 87.25 170 GLY A N 1
ATOM 1323 C CA . GLY A 1 170 ? 5.719 -1.172 -31.361 1.00 87.25 170 GLY A CA 1
ATOM 1324 C C . GLY A 1 170 ? 7.025 -1.972 -31.434 1.00 87.25 170 GLY A C 1
ATOM 1325 O O . GLY A 1 170 ? 7.486 -2.563 -30.465 1.00 87.25 170 GLY A O 1
ATOM 1326 N N . LEU A 1 171 ? 7.613 -2.040 -32.634 1.00 88.00 171 LEU A N 1
ATOM 1327 C CA . LEU A 1 171 ? 8.836 -2.814 -32.880 1.00 88.00 171 LEU A CA 1
ATOM 1328 C C . LEU A 1 171 ? 10.081 -2.151 -32.261 1.00 88.00 171 LEU A C 1
ATOM 1330 O O . LEU A 1 171 ? 10.167 -0.919 -32.234 1.00 88.00 171 LEU A O 1
ATOM 1334 N N . PRO A 1 172 ? 11.089 -2.945 -31.851 1.00 89.44 172 PRO A N 1
ATOM 1335 C CA . PRO A 1 172 ? 12.323 -2.410 -31.296 1.00 89.44 172 PRO A CA 1
ATOM 1336 C C . PRO A 1 172 ? 13.073 -1.538 -32.316 1.00 89.44 172 PRO A C 1
ATOM 1338 O O . PRO A 1 172 ? 13.345 -1.996 -33.428 1.00 89.44 172 PRO A O 1
ATOM 1341 N N . PRO A 1 173 ? 13.481 -0.310 -31.950 1.00 88.31 173 PRO A N 1
ATOM 1342 C CA . PRO A 1 173 ? 14.363 0.495 -32.786 1.00 88.31 173 PRO A CA 1
ATOM 1343 C C . PRO A 1 173 ? 15.734 -0.173 -32.975 1.00 88.31 173 PRO A C 1
ATOM 1345 O O . PRO A 1 173 ? 16.355 -0.632 -32.012 1.00 88.31 173 PRO A O 1
ATOM 1348 N N . ASP A 1 174 ? 16.261 -0.168 -34.202 1.00 83.25 174 ASP A N 1
ATOM 1349 C CA . ASP A 1 174 ? 17.552 -0.800 -34.534 1.00 83.25 174 ASP A CA 1
ATOM 1350 C C . ASP A 1 174 ? 18.730 -0.238 -33.717 1.00 83.25 174 ASP A C 1
ATOM 1352 O O . ASP A 1 174 ? 19.676 -0.955 -33.376 1.00 83.25 174 ASP A O 1
ATOM 1356 N N . ASN A 1 175 ? 18.658 1.043 -33.351 1.00 85.06 175 ASN A N 1
ATOM 1357 C CA . ASN A 1 175 ? 19.671 1.746 -32.564 1.00 85.06 175 ASN A CA 1
ATOM 1358 C C . ASN A 1 175 ? 19.525 1.566 -31.041 1.00 85.06 175 ASN A C 1
ATOM 1360 O O . ASN A 1 175 ? 20.371 2.063 -30.300 1.00 85.06 175 ASN A O 1
ATOM 1364 N N . LEU A 1 176 ? 18.487 0.871 -30.565 1.00 83.19 176 LEU A N 1
ATOM 1365 C CA . LEU A 1 176 ? 18.235 0.661 -29.140 1.00 83.19 176 LEU A CA 1
ATOM 1366 C C . LEU A 1 176 ? 18.905 -0.624 -28.646 1.00 83.19 176 LEU A C 1
ATOM 1368 O O . LEU A 1 176 ? 18.705 -1.678 -29.245 1.00 83.19 176 LEU A O 1
ATOM 1372 N N . GLY A 1 177 ? 19.658 -0.549 -27.550 1.00 82.44 177 GLY A N 1
ATOM 1373 C CA . GLY A 1 177 ? 20.269 -1.707 -26.892 1.00 82.44 177 GLY A CA 1
ATOM 1374 C C . GLY A 1 177 ? 21.533 -2.253 -27.561 1.00 82.44 177 GLY A C 1
ATOM 1375 O O . GLY A 1 177 ? 21.844 -1.970 -28.726 1.00 82.44 177 GLY A O 1
ATOM 1376 N N . ASN A 1 178 ? 22.253 -3.069 -26.803 1.00 84.62 178 ASN A N 1
ATOM 1377 C CA . ASN A 1 178 ? 23.474 -3.771 -27.173 1.00 84.62 178 ASN A CA 1
ATOM 1378 C C . ASN A 1 178 ? 23.195 -5.254 -27.471 1.00 84.62 178 ASN A C 1
ATOM 1380 O O . ASN A 1 178 ? 22.160 -5.791 -27.068 1.00 84.62 178 ASN A O 1
ATOM 1384 N N . PRO A 1 179 ? 24.108 -5.951 -28.172 1.00 82.12 179 PRO A N 1
ATOM 1385 C CA . PRO A 1 179 ? 24.011 -7.397 -28.317 1.00 82.12 179 PRO A CA 1
ATOM 1386 C C . PRO A 1 179 ? 23.903 -8.091 -26.949 1.00 82.12 179 PRO A C 1
ATOM 1388 O O . PRO A 1 179 ? 24.741 -7.861 -26.082 1.00 82.12 179 PRO A O 1
ATOM 1391 N N . GLY A 1 180 ? 22.886 -8.938 -26.771 1.00 81.94 180 GLY A N 1
ATOM 1392 C CA . GLY A 1 180 ? 22.546 -9.592 -25.499 1.00 81.94 180 GLY A CA 1
ATOM 1393 C C . GLY A 1 180 ? 21.251 -9.096 -24.846 1.00 81.94 180 GLY A C 1
ATOM 1394 O O . GLY A 1 180 ? 20.656 -9.834 -24.062 1.00 81.94 180 GLY A O 1
ATOM 1395 N N . ASP A 1 181 ? 20.768 -7.911 -25.222 1.00 86.12 181 ASP A N 1
ATOM 1396 C CA . ASP A 1 181 ? 19.593 -7.288 -24.602 1.00 86.12 181 ASP A CA 1
ATOM 1397 C C . ASP A 1 181 ? 18.257 -7.873 -25.091 1.00 86.12 181 ASP A C 1
ATOM 1399 O O . ASP A 1 181 ? 18.173 -8.508 -26.148 1.00 86.12 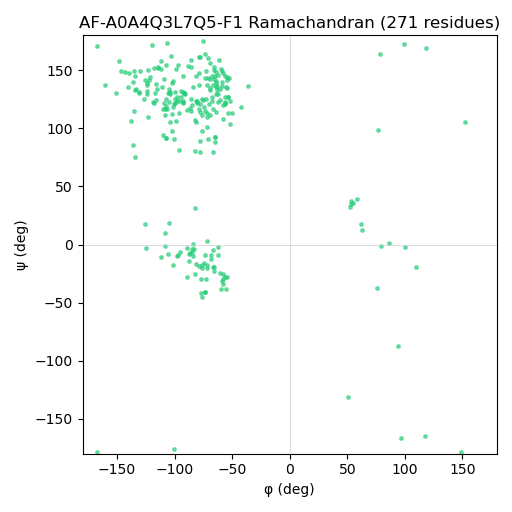181 ASP A O 1
ATOM 1403 N N . LEU A 1 182 ? 17.197 -7.647 -24.312 1.00 91.12 182 LEU A N 1
ATOM 1404 C CA . LEU A 1 182 ? 15.816 -8.039 -24.607 1.00 91.12 182 LEU A CA 1
ATOM 1405 C C . LEU A 1 182 ? 14.940 -6.795 -24.808 1.00 91.12 182 LEU A C 1
ATOM 1407 O O . LEU A 1 182 ? 15.192 -5.749 -24.217 1.00 91.12 182 LEU A O 1
ATOM 1411 N N . TYR A 1 183 ? 13.886 -6.918 -25.608 1.00 92.31 183 TYR A N 1
ATOM 1412 C CA . TYR A 1 183 ? 12.901 -5.864 -25.833 1.00 92.31 183 TYR A CA 1
ATOM 1413 C C . TYR A 1 183 ? 11.481 -6.420 -25.740 1.00 92.31 183 TYR A C 1
ATOM 1415 O O . TYR A 1 183 ? 11.184 -7.447 -26.345 1.00 92.31 183 TYR A O 1
ATOM 1423 N N . LEU A 1 184 ? 10.592 -5.737 -25.027 1.00 92.88 184 LEU A N 1
ATOM 1424 C CA . LEU A 1 184 ? 9.175 -6.060 -24.927 1.00 92.88 184 LEU A CA 1
ATOM 1425 C C . LEU A 1 184 ? 8.342 -5.029 -25.695 1.00 92.88 184 LEU A C 1
ATOM 1427 O O . LEU A 1 184 ? 8.291 -3.860 -25.319 1.00 92.88 184 LEU A O 1
ATOM 1431 N N . ASP A 1 185 ? 7.649 -5.491 -26.734 1.00 92.19 185 ASP A N 1
ATOM 1432 C CA . ASP A 1 185 ? 6.607 -4.710 -27.397 1.00 92.19 185 ASP A CA 1
ATOM 1433 C C . ASP A 1 185 ? 5.329 -4.762 -26.553 1.00 92.19 185 ASP A C 1
ATOM 1435 O O . ASP A 1 185 ? 4.725 -5.827 -26.382 1.00 92.19 185 ASP A O 1
ATOM 1439 N N . LEU A 1 186 ? 4.928 -3.612 -26.017 1.00 88.25 186 LEU A N 1
ATOM 1440 C CA . LEU A 1 186 ? 3.760 -3.465 -25.151 1.00 88.25 186 LEU A CA 1
ATOM 1441 C C . LEU A 1 186 ? 2.425 -3.494 -25.913 1.00 88.25 186 LEU A C 1
ATOM 1443 O O . LEU A 1 186 ? 1.397 -3.744 -25.286 1.00 88.25 186 LEU A O 1
ATOM 1447 N N . ASP A 1 187 ? 2.420 -3.290 -27.236 1.00 90.56 187 ASP A N 1
ATOM 1448 C CA . ASP A 1 187 ? 1.203 -3.396 -28.056 1.00 90.56 187 ASP A CA 1
ATOM 1449 C C . ASP A 1 187 ? 0.835 -4.858 -28.315 1.00 90.56 187 ASP A C 1
ATOM 1451 O O . ASP A 1 187 ? -0.335 -5.247 -28.281 1.00 90.56 187 ASP A O 1
ATOM 1455 N N . THR A 1 188 ? 1.842 -5.684 -28.602 1.00 88.12 188 THR A N 1
ATOM 1456 C CA . THR A 1 188 ? 1.642 -7.083 -29.007 1.00 88.12 188 THR A CA 1
ATOM 1457 C C . THR A 1 188 ? 1.991 -8.093 -27.916 1.00 88.12 188 THR A C 1
ATOM 1459 O O . THR A 1 188 ? 1.719 -9.289 -28.067 1.00 88.12 188 THR A O 1
ATOM 1462 N N . TYR A 1 189 ? 2.580 -7.631 -26.810 1.00 90.88 189 TYR A N 1
ATOM 1463 C CA . TYR A 1 189 ? 3.150 -8.455 -25.740 1.00 90.88 189 TYR A CA 1
ATOM 1464 C C . TYR A 1 189 ? 4.158 -9.483 -26.271 1.00 90.88 189 TYR A C 1
ATOM 1466 O O . TYR A 1 189 ? 4.231 -10.620 -25.789 1.00 90.88 189 TYR A O 1
ATOM 1474 N N . ILE A 1 190 ? 4.912 -9.103 -27.306 1.00 92.94 190 ILE A N 1
ATOM 1475 C CA . ILE A 1 190 ? 5.953 -9.927 -27.917 1.00 92.94 190 ILE A CA 1
ATOM 1476 C C . ILE A 1 190 ? 7.313 -9.489 -27.375 1.00 92.94 190 ILE A C 1
ATOM 1478 O O . ILE A 1 190 ? 7.702 -8.330 -27.474 1.00 92.94 190 ILE A O 1
ATOM 1482 N N . CYS A 1 191 ? 8.058 -10.448 -26.833 1.00 92.44 191 CYS A N 1
ATOM 1483 C CA . CYS A 1 191 ? 9.434 -10.265 -26.400 1.00 92.44 191 CYS A CA 1
ATOM 1484 C C . CYS A 1 191 ? 10.406 -10.633 -27.531 1.00 92.44 191 CYS A C 1
ATOM 1486 O O . CYS A 1 191 ? 10.398 -11.764 -28.029 1.00 92.44 191 CYS A O 1
ATOM 1488 N N . TYR A 1 192 ? 11.245 -9.684 -27.932 1.00 91.00 192 TYR A N 1
ATOM 1489 C CA . TYR A 1 192 ? 12.283 -9.810 -28.946 1.00 91.00 192 TYR A CA 1
ATOM 1490 C C . TYR A 1 192 ? 13.653 -9.906 -28.276 1.00 91.00 192 TYR A C 1
ATOM 1492 O O . TYR A 1 192 ? 14.013 -9.077 -27.445 1.00 91.00 192 TYR A O 1
ATOM 1500 N N . GLY A 1 193 ? 14.445 -10.903 -28.661 1.00 88.44 193 GLY A N 1
ATOM 1501 C CA . GLY A 1 193 ? 15.844 -10.997 -28.261 1.00 88.44 193 GLY A CA 1
ATOM 1502 C C . GLY A 1 193 ? 16.359 -12.434 -28.120 1.00 88.44 193 GLY A C 1
ATOM 1503 O O . GLY A 1 193 ? 15.616 -13.386 -28.387 1.00 88.44 193 GLY A O 1
ATOM 1504 N N . PRO A 1 194 ? 17.633 -12.597 -27.722 1.00 89.88 194 PRO A N 1
ATOM 1505 C CA . PRO A 1 194 ? 18.601 -11.526 -27.449 1.00 89.88 194 PRO A CA 1
ATOM 1506 C C . PRO A 1 194 ? 18.998 -10.751 -28.718 1.00 89.88 194 PRO A C 1
ATOM 1508 O O . PRO A 1 194 ? 19.085 -11.339 -29.800 1.00 89.88 194 PRO A O 1
ATOM 1511 N N . LYS A 1 195 ? 19.231 -9.435 -28.607 1.00 84.44 195 LYS A N 1
ATOM 1512 C CA . LYS A 1 195 ? 19.743 -8.620 -29.720 1.00 84.44 195 LYS A CA 1
ATOM 1513 C C . LYS A 1 195 ? 21.092 -9.177 -30.171 1.00 84.44 195 LYS A C 1
ATOM 1515 O O . LYS A 1 195 ? 21.920 -9.570 -29.352 1.00 84.44 195 LYS A O 1
ATOM 1520 N N . THR A 1 196 ? 21.326 -9.214 -31.473 1.00 86.25 196 THR A N 1
ATOM 1521 C CA . THR A 1 196 ? 22.604 -9.640 -32.053 1.00 86.25 196 THR A CA 1
ATOM 1522 C C . THR A 1 196 ? 23.372 -8.434 -32.586 1.00 86.25 196 THR A C 1
ATOM 1524 O O . THR A 1 196 ? 22.843 -7.325 -32.646 1.00 86.25 196 THR A O 1
ATOM 1527 N N . ILE A 1 197 ? 24.616 -8.643 -33.023 1.00 83.56 197 ILE A N 1
ATOM 1528 C CA . ILE A 1 197 ? 25.368 -7.603 -33.741 1.00 83.56 197 ILE A CA 1
ATOM 1529 C C . ILE A 1 197 ? 24.677 -7.172 -35.046 1.00 83.56 197 ILE A C 1
ATOM 1531 O O . ILE A 1 197 ? 24.878 -6.052 -35.502 1.00 83.56 197 ILE A O 1
ATOM 1535 N N . GLU A 1 198 ? 23.842 -8.043 -35.621 1.00 84.69 198 GLU A N 1
ATOM 1536 C CA . GLU A 1 198 ? 23.065 -7.766 -36.834 1.00 84.69 198 GLU A CA 1
ATOM 1537 C C . GLU A 1 198 ? 21.743 -7.039 -36.537 1.00 84.69 198 GLU A C 1
ATOM 1539 O O . GLU A 1 198 ? 21.062 -6.609 -37.463 1.00 84.69 198 GLU A O 1
ATOM 1544 N N . GLY A 1 199 ? 21.390 -6.869 -35.258 1.00 86.12 199 GLY A N 1
ATOM 1545 C CA . GLY A 1 199 ? 20.169 -6.201 -34.815 1.00 86.12 199 GLY A CA 1
ATOM 1546 C C . GLY A 1 199 ? 19.222 -7.111 -34.037 1.00 86.12 199 GLY A C 1
ATOM 1547 O O . GLY A 1 199 ? 19.598 -8.180 -33.535 1.00 86.12 199 GLY A O 1
ATOM 1548 N N . TRP A 1 200 ? 17.983 -6.643 -33.889 1.00 88.88 200 TRP A N 1
ATOM 1549 C CA . TRP A 1 200 ? 16.924 -7.361 -33.187 1.00 88.88 200 TRP A CA 1
ATOM 1550 C C . TRP A 1 200 ? 16.407 -8.547 -34.017 1.00 88.88 200 TRP A C 1
ATOM 1552 O O . TRP A 1 200 ? 16.308 -8.443 -35.241 1.00 88.88 200 TRP A O 1
ATOM 1562 N N . PRO A 1 201 ? 16.049 -9.683 -33.389 1.00 89.69 201 PRO A N 1
ATOM 1563 C CA . PRO A 1 201 ? 15.437 -10.795 -34.108 1.00 89.69 201 PRO A CA 1
ATOM 1564 C C . PRO A 1 201 ? 14.132 -10.371 -34.789 1.00 89.69 201 PRO A C 1
ATOM 1566 O O . PRO A 1 201 ? 13.285 -9.740 -34.165 1.00 89.69 201 PRO A O 1
ATOM 1569 N N . ALA A 1 202 ? 13.919 -10.797 -36.036 1.00 84.06 202 ALA A N 1
ATOM 1570 C CA . ALA A 1 202 ? 12.692 -10.488 -36.780 1.00 84.06 202 ALA A CA 1
ATOM 1571 C C . ALA A 1 202 ? 11.424 -11.138 -36.185 1.00 84.06 202 ALA A C 1
ATOM 1573 O O . ALA A 1 202 ? 10.307 -10.725 -36.485 1.00 84.06 202 ALA A O 1
ATOM 1574 N N . THR A 1 203 ? 11.585 -12.173 -35.357 1.00 85.88 203 THR A N 1
ATOM 1575 C CA . THR A 1 203 ? 10.487 -12.880 -34.689 1.00 85.88 203 THR A CA 1
ATOM 1576 C C . THR A 1 203 ? 10.732 -12.935 -33.189 1.00 85.88 203 THR A C 1
ATOM 1578 O O . THR A 1 203 ? 11.765 -13.456 -32.762 1.00 85.88 203 THR A O 1
ATOM 1581 N N . GLY A 1 204 ? 9.771 -12.463 -32.396 1.00 86.75 204 GLY A N 1
ATOM 1582 C CA . GLY A 1 204 ? 9.790 -12.586 -30.939 1.00 86.75 204 GLY A CA 1
ATOM 1583 C C . GLY A 1 204 ? 8.912 -13.723 -30.401 1.00 86.75 204 GLY A C 1
ATOM 1584 O O . GLY A 1 204 ? 8.319 -14.507 -31.149 1.00 86.75 204 GLY A O 1
ATOM 1585 N N . LYS A 1 205 ? 8.834 -13.831 -29.074 1.00 90.88 205 LYS A N 1
ATOM 1586 C CA . LYS A 1 205 ? 7.969 -14.763 -28.336 1.00 90.88 205 LYS A CA 1
ATOM 1587 C C . LYS A 1 205 ? 6.817 -14.000 -27.693 1.00 90.88 205 LYS A C 1
ATOM 1589 O O . LYS A 1 205 ? 7.060 -13.073 -26.931 1.00 90.88 205 LYS A O 1
ATOM 1594 N N . SER A 1 206 ? 5.576 -14.404 -27.965 1.00 89.44 206 SER A N 1
ATOM 1595 C CA . SER A 1 206 ? 4.421 -13.835 -27.264 1.00 89.44 206 SER A CA 1
ATOM 1596 C C . SER A 1 206 ? 4.410 -14.287 -25.805 1.00 89.44 206 SER A C 1
ATOM 1598 O O . SER A 1 206 ? 4.611 -15.469 -25.516 1.00 89.44 206 SER A O 1
ATOM 1600 N N . LEU A 1 207 ? 4.173 -13.339 -24.903 1.00 86.56 207 LEU A N 1
ATOM 1601 C CA . LEU A 1 207 ? 3.983 -13.572 -23.473 1.00 86.56 207 LEU A CA 1
ATOM 1602 C C . LEU A 1 207 ? 2.499 -13.685 -23.095 1.00 86.56 207 LEU A C 1
ATOM 1604 O O . LEU A 1 207 ? 2.179 -14.028 -21.958 1.00 86.56 207 LEU A O 1
ATOM 1608 N N . ALA A 1 208 ? 1.589 -13.427 -24.037 1.00 83.94 208 ALA A N 1
ATOM 1609 C CA . ALA A 1 208 ? 0.161 -13.582 -23.816 1.00 83.94 208 ALA A CA 1
ATOM 1610 C C . ALA A 1 208 ? -0.218 -15.072 -23.774 1.00 83.94 208 ALA A C 1
ATOM 1612 O O . ALA A 1 208 ? 0.059 -15.839 -24.699 1.00 83.94 208 ALA A O 1
ATOM 1613 N N . GLY A 1 209 ? -0.873 -15.486 -22.687 1.00 79.75 209 GLY A N 1
ATOM 1614 C CA . GLY A 1 209 ? -1.484 -16.809 -22.587 1.00 79.75 209 GLY A CA 1
ATOM 1615 C C . GLY A 1 209 ? -2.767 -16.917 -23.423 1.00 79.75 209 GLY A C 1
ATOM 1616 O O . GLY A 1 209 ? -3.347 -15.899 -23.809 1.00 79.75 209 GLY A O 1
ATOM 1617 N N . PRO A 1 210 ? -3.254 -18.141 -23.699 1.00 79.69 210 PRO A N 1
ATOM 1618 C CA . PRO A 1 210 ? -4.570 -18.320 -24.302 1.00 79.69 210 PRO A CA 1
ATOM 1619 C C . PRO A 1 210 ? -5.667 -17.704 -23.410 1.00 79.69 210 PRO A C 1
ATOM 1621 O O . PRO A 1 210 ? -5.523 -17.719 -22.183 1.00 79.69 210 PRO A O 1
ATOM 1624 N N . PRO A 1 211 ? -6.778 -17.208 -23.990 1.00 79.06 211 PRO A N 1
ATOM 1625 C CA . PRO A 1 211 ? -7.916 -16.722 -23.216 1.00 79.06 211 PRO A CA 1
ATOM 1626 C C . PRO A 1 211 ? -8.402 -17.757 -22.192 1.00 79.06 211 PRO A C 1
ATOM 1628 O O . PRO A 1 211 ? -8.404 -18.964 -22.458 1.00 79.06 211 PRO A O 1
ATOM 1631 N N . GLY A 1 212 ? -8.830 -17.282 -21.020 1.00 81.81 212 GLY A N 1
ATOM 1632 C CA . GLY A 1 212 ? -9.479 -18.127 -20.018 1.00 81.81 212 GLY A CA 1
ATOM 1633 C C . GLY A 1 212 ? -10.750 -18.776 -20.574 1.00 81.81 212 GLY A C 1
ATOM 1634 O O . GLY A 1 212 ? -11.398 -18.232 -21.464 1.00 81.81 212 GLY A O 1
ATOM 1635 N N . LYS A 1 213 ? -11.112 -19.957 -20.060 1.00 85.12 213 LYS A N 1
ATOM 1636 C CA . LYS A 1 213 ? -12.395 -20.590 -20.401 1.00 85.12 213 LYS A CA 1
ATOM 1637 C C . LYS A 1 213 ? -13.534 -19.817 -19.744 1.00 85.12 213 LYS A C 1
ATOM 1639 O O . LYS A 1 213 ? -13.393 -19.416 -18.589 1.00 85.12 213 LYS A O 1
ATOM 1644 N N . ASP A 1 214 ? -14.659 -19.706 -20.440 1.00 83.62 214 ASP A N 1
ATOM 1645 C CA . ASP A 1 214 ? -15.885 -19.159 -19.863 1.00 83.62 214 ASP A CA 1
ATOM 1646 C C . ASP A 1 214 ? -16.275 -19.917 -18.584 1.00 83.62 214 ASP A C 1
ATOM 1648 O O . ASP A 1 214 ? -16.080 -21.136 -18.458 1.00 83.62 214 ASP A O 1
ATOM 1652 N N . GLY A 1 215 ? -16.822 -19.182 -17.615 1.00 81.38 215 GLY A N 1
ATOM 1653 C CA . GLY A 1 215 ? -17.394 -19.772 -16.410 1.00 81.38 215 GLY A CA 1
ATOM 1654 C C . GLY A 1 215 ? -18.575 -20.677 -16.761 1.00 81.38 215 GLY A C 1
ATOM 1655 O O . GLY A 1 215 ? -19.324 -20.406 -17.694 1.00 81.38 215 GLY A O 1
ATOM 1656 N N . LYS A 1 216 ? -18.756 -21.769 -16.012 1.00 82.06 216 LYS A N 1
ATOM 1657 C CA . LYS A 1 216 ? -19.988 -22.562 -16.115 1.00 82.06 216 LYS A CA 1
ATOM 1658 C C . LYS A 1 216 ? -21.132 -21.776 -15.481 1.00 82.06 216 LYS A C 1
ATOM 1660 O O . LYS A 1 216 ? -20.949 -21.254 -14.382 1.00 82.06 216 LYS A O 1
ATOM 1665 N N . ASP A 1 217 ? -22.295 -21.764 -16.126 1.00 81.69 217 ASP A N 1
ATOM 1666 C CA . ASP A 1 217 ? -23.510 -21.198 -15.541 1.00 81.69 217 ASP A CA 1
ATOM 1667 C C . ASP A 1 217 ? -23.807 -21.835 -14.173 1.00 81.69 217 ASP A C 1
ATOM 1669 O O . ASP A 1 217 ? -23.595 -23.036 -13.951 1.00 81.69 217 ASP A O 1
ATOM 1673 N N . GLY A 1 218 ? -24.282 -21.015 -13.233 1.00 79.31 218 GLY A N 1
ATOM 1674 C CA . GLY A 1 218 ? -24.739 -21.490 -11.931 1.00 79.31 218 GLY A CA 1
ATOM 1675 C C . GLY A 1 218 ? -25.969 -22.388 -12.080 1.00 79.31 218 GLY A C 1
ATOM 1676 O O . GLY A 1 218 ? -26.813 -22.160 -12.940 1.00 79.31 218 GLY A O 1
ATOM 1677 N N . LYS A 1 219 ? -26.090 -23.419 -11.237 1.00 79.31 219 LYS A N 1
ATOM 1678 C CA . LYS A 1 219 ? -27.340 -24.186 -11.147 1.00 79.31 219 LYS A CA 1
ATOM 1679 C C . LYS A 1 219 ? -28.416 -23.305 -10.511 1.00 79.31 219 LYS A C 1
ATOM 1681 O O . LYS A 1 219 ? -28.154 -22.721 -9.459 1.00 79.31 219 LYS A O 1
ATOM 1686 N N . ASP A 1 220 ? -29.610 -23.272 -11.095 1.00 78.94 220 ASP A N 1
ATOM 1687 C CA . ASP A 1 220 ? -30.772 -22.653 -10.455 1.00 78.94 220 ASP A CA 1
ATOM 1688 C C . ASP A 1 220 ? -31.038 -23.288 -9.080 1.00 78.94 220 ASP A C 1
ATOM 1690 O O . ASP A 1 220 ? -30.823 -24.487 -8.864 1.00 78.94 220 ASP A O 1
ATOM 1694 N N . GLY A 1 221 ? -31.502 -22.472 -8.132 1.00 74.19 221 GLY A N 1
ATOM 1695 C CA . GLY A 1 221 ? -31.905 -22.944 -6.810 1.00 74.19 221 GLY A CA 1
ATOM 1696 C C . GLY A 1 221 ? -33.130 -23.861 -6.875 1.00 74.19 221 GLY A C 1
ATOM 1697 O O . GLY A 1 221 ? -33.972 -23.746 -7.765 1.00 74.19 221 GLY A O 1
ATOM 1698 N N . VAL A 1 222 ? -33.256 -24.767 -5.903 1.00 77.75 222 VAL A N 1
ATOM 1699 C CA . VAL A 1 222 ? -34.473 -25.576 -5.738 1.00 77.75 222 VAL A CA 1
ATOM 1700 C C . VAL A 1 222 ? -35.650 -24.651 -5.392 1.00 77.75 222 VAL A C 1
ATOM 1702 O O . VAL A 1 222 ? -35.491 -23.697 -4.629 1.00 77.75 222 VAL A O 1
ATOM 1705 N N . ARG A 1 223 ? -36.840 -24.926 -5.944 1.00 81.50 223 ARG A N 1
ATOM 1706 C CA . ARG A 1 223 ? -38.098 -24.253 -5.570 1.00 81.50 223 ARG A CA 1
ATOM 1707 C C . ARG A 1 223 ? -38.318 -24.357 -4.050 1.00 81.50 223 ARG A C 1
ATOM 1709 O O . ARG A 1 223 ? -38.188 -25.440 -3.492 1.00 81.50 223 ARG A O 1
ATOM 1716 N N . GLY A 1 224 ? -38.703 -23.252 -3.407 1.00 78.88 224 GLY A N 1
ATOM 1717 C CA . GLY A 1 224 ? -39.139 -23.250 -2.003 1.00 78.88 224 GLY A CA 1
ATOM 1718 C C . GLY A 1 224 ? -40.554 -23.814 -1.794 1.00 78.88 224 GLY A C 1
ATOM 1719 O O . GLY A 1 224 ? -41.272 -24.092 -2.757 1.00 78.88 224 GLY A O 1
ATOM 1720 N N . ASN A 1 225 ? -40.965 -23.938 -0.530 1.00 85.69 225 ASN A N 1
ATOM 1721 C CA . ASN A 1 225 ? -42.244 -24.549 -0.152 1.00 85.69 225 ASN A CA 1
ATOM 1722 C C . ASN A 1 225 ? -43.450 -23.690 -0.564 1.00 85.69 225 ASN A C 1
ATOM 1724 O O . ASN A 1 225 ? -43.421 -22.459 -0.482 1.00 85.69 225 ASN A O 1
ATOM 1728 N N . TYR A 1 226 ? -44.526 -24.341 -0.996 1.00 86.44 226 TYR A N 1
ATOM 1729 C CA . TYR A 1 226 ? -45.780 -23.751 -1.455 1.00 86.44 226 TYR A CA 1
ATOM 1730 C C . TYR A 1 226 ? -46.931 -24.056 -0.490 1.00 86.44 226 TYR A C 1
ATOM 1732 O O . TYR A 1 226 ? -46.982 -25.101 0.156 1.00 86.44 226 TYR A O 1
ATOM 1740 N N . ILE A 1 227 ? -47.906 -23.143 -0.453 1.00 88.94 227 ILE A N 1
ATOM 1741 C CA . ILE A 1 227 ? -49.191 -23.345 0.223 1.00 88.94 227 ILE A CA 1
ATOM 1742 C C . ILE A 1 227 ? -50.273 -23.512 -0.847 1.00 88.94 227 ILE A C 1
ATOM 1744 O O . ILE A 1 227 ? -50.617 -22.571 -1.567 1.00 88.94 227 ILE A O 1
ATOM 1748 N N . PHE A 1 228 ? -50.814 -24.716 -0.956 1.00 86.62 228 PHE A N 1
ATOM 1749 C CA . PHE A 1 228 ? -51.945 -25.058 -1.806 1.00 86.62 228 PHE A CA 1
ATOM 1750 C C . PHE A 1 228 ? -53.276 -24.786 -1.089 1.00 86.62 228 PHE A C 1
ATOM 1752 O O . PHE A 1 228 ? -53.347 -24.719 0.137 1.00 86.62 228 PHE A O 1
ATOM 1759 N N . ARG A 1 229 ? -54.360 -24.632 -1.856 1.00 89.31 229 ARG A N 1
ATOM 1760 C CA . ARG A 1 229 ? -55.712 -24.426 -1.314 1.00 89.31 229 ARG A CA 1
ATOM 1761 C C . ARG A 1 229 ? -56.780 -25.061 -2.197 1.00 89.31 229 ARG A C 1
ATOM 1763 O O . ARG A 1 229 ? -56.627 -25.060 -3.420 1.00 89.31 229 ARG A O 1
ATOM 1770 N N . GLY A 1 230 ? -57.880 -25.496 -1.596 1.00 88.88 230 GLY A N 1
ATOM 1771 C CA . GLY A 1 230 ? -59.056 -25.983 -2.317 1.00 88.88 230 GLY A CA 1
ATOM 1772 C C . GLY A 1 230 ? -60.281 -26.144 -1.419 1.00 88.88 230 GLY A C 1
ATOM 1773 O O . GLY A 1 230 ? -60.250 -25.791 -0.240 1.00 88.88 230 GLY A O 1
ATOM 1774 N N . ASP A 1 231 ? -61.372 -26.618 -2.016 1.00 89.38 231 ASP A N 1
ATOM 1775 C CA . ASP A 1 231 ? -62.629 -26.916 -1.323 1.00 89.38 231 ASP A CA 1
ATOM 1776 C C . ASP A 1 231 ? -62.735 -28.436 -1.168 1.00 89.38 231 ASP A C 1
ATOM 1778 O O . ASP A 1 231 ? -62.951 -29.144 -2.156 1.00 89.38 231 ASP A O 1
ATOM 1782 N N . GLY A 1 232 ? -62.516 -28.933 0.049 1.00 85.00 232 GLY A N 1
ATOM 1783 C CA . GLY A 1 232 ? -62.355 -30.351 0.351 1.00 85.00 232 GLY A CA 1
ATOM 1784 C C . GLY A 1 232 ? -60.887 -30.787 0.486 1.00 85.00 232 GLY A C 1
ATOM 1785 O O . GLY A 1 232 ? -59.966 -30.003 0.199 1.00 85.00 232 GLY A O 1
ATOM 1786 N N . PRO A 1 233 ? -60.655 -32.044 0.912 1.00 84.44 233 PRO A N 1
ATOM 1787 C CA . PRO A 1 233 ? -59.324 -32.571 1.202 1.00 84.44 233 PRO A CA 1
ATOM 1788 C C . PRO A 1 233 ? -58.420 -32.563 -0.044 1.00 84.44 233 PRO A C 1
ATOM 1790 O O . PRO A 1 233 ? -58.917 -32.530 -1.177 1.00 84.44 233 PRO A O 1
ATOM 1793 N N . PRO A 1 234 ? -57.084 -32.592 0.127 1.00 85.31 234 PRO A N 1
ATOM 1794 C CA . PRO A 1 234 ? -56.145 -32.469 -0.982 1.00 85.31 234 PRO A CA 1
ATOM 1795 C C . PRO A 1 234 ? -56.365 -33.562 -2.033 1.00 85.31 234 PRO A C 1
ATOM 1797 O O . PRO A 1 234 ? -56.250 -34.758 -1.768 1.00 85.31 234 PRO A O 1
ATOM 1800 N N . SER A 1 235 ? -56.667 -33.142 -3.265 1.00 84.56 235 SER A N 1
ATOM 1801 C CA . SER A 1 235 ? -56.817 -34.076 -4.383 1.00 84.56 235 SER A CA 1
ATOM 1802 C C . SER A 1 235 ? -55.475 -34.702 -4.776 1.00 84.56 235 SER A C 1
ATOM 1804 O O . SER A 1 235 ? -54.413 -34.094 -4.620 1.00 84.56 235 SER A O 1
ATOM 1806 N N . ALA A 1 236 ? -55.521 -35.877 -5.409 1.00 81.75 236 ALA A N 1
ATOM 1807 C CA . ALA A 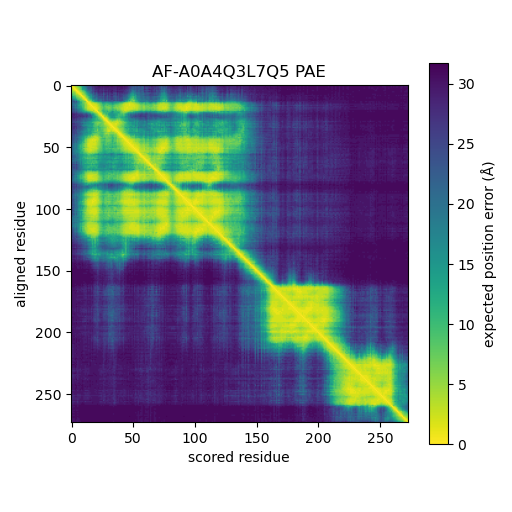1 236 ? -54.328 -36.548 -5.933 1.00 81.75 236 ALA A CA 1
ATOM 1808 C C . ALA A 1 236 ? -53.500 -35.666 -6.893 1.00 81.75 236 ALA A C 1
ATOM 1810 O O . ALA A 1 236 ? -52.285 -35.810 -6.979 1.00 81.75 236 ALA A O 1
ATOM 1811 N N . GLN A 1 237 ? -54.132 -34.714 -7.591 1.00 81.88 237 GLN A N 1
ATOM 1812 C CA . GLN A 1 237 ? -53.434 -33.780 -8.483 1.00 81.88 237 GLN A CA 1
ATOM 1813 C C . GLN A 1 237 ? -52.618 -32.720 -7.735 1.00 81.88 237 GLN A C 1
ATOM 1815 O O . GLN A 1 237 ? -51.623 -32.230 -8.268 1.00 81.88 237 GLN A O 1
ATOM 1820 N N . VAL A 1 238 ? -53.051 -32.341 -6.530 1.00 83.88 238 VAL A N 1
ATOM 1821 C CA . VAL A 1 238 ? -52.316 -31.418 -5.656 1.00 83.88 238 VAL A CA 1
ATOM 1822 C C . VAL A 1 238 ? -51.144 -32.152 -5.017 1.00 83.88 238 VAL A C 1
ATOM 1824 O O . VAL A 1 238 ? -50.022 -31.658 -5.072 1.00 83.88 238 VAL A O 1
ATOM 1827 N N . LEU A 1 239 ? -51.381 -33.371 -4.526 1.00 81.00 239 LEU A N 1
ATOM 1828 C CA . LEU A 1 239 ? -50.342 -34.235 -3.961 1.00 81.00 239 LEU A CA 1
ATOM 1829 C C . LEU A 1 239 ? -49.236 -34.553 -4.979 1.00 81.00 239 LEU A C 1
ATOM 1831 O O . LEU A 1 239 ? -48.065 -34.513 -4.636 1.00 81.00 239 LEU A O 1
ATOM 1835 N N . ALA A 1 240 ? -49.580 -34.756 -6.255 1.00 82.00 240 ALA A N 1
ATOM 1836 C CA . ALA A 1 240 ? -48.603 -35.011 -7.319 1.00 82.00 240 ALA A CA 1
ATOM 1837 C C . ALA A 1 240 ? -47.695 -33.811 -7.675 1.00 82.00 240 ALA A C 1
ATOM 1839 O O . ALA A 1 240 ? -46.738 -33.974 -8.429 1.00 82.00 240 ALA A O 1
ATOM 1840 N N . LYS A 1 241 ? -48.010 -32.598 -7.200 1.00 81.00 241 LYS A N 1
ATOM 1841 C CA . LYS A 1 241 ? -47.230 -31.364 -7.446 1.00 81.00 241 LYS A CA 1
ATOM 1842 C C . LYS A 1 241 ? -46.543 -30.825 -6.191 1.00 81.00 241 LYS A C 1
ATOM 1844 O O . LYS A 1 241 ? -45.764 -29.864 -6.291 1.00 81.00 241 LYS A O 1
ATOM 1849 N N . ALA A 1 242 ? -46.902 -31.376 -5.038 1.00 82.19 242 ALA A N 1
ATOM 1850 C CA . ALA A 1 242 ? -46.367 -30.992 -3.752 1.00 82.19 242 ALA A CA 1
ATOM 1851 C C . ALA A 1 242 ? -44.985 -31.618 -3.547 1.00 82.19 242 ALA A C 1
ATOM 1853 O O . ALA A 1 242 ? -44.707 -32.706 -4.048 1.00 82.19 242 ALA A O 1
ATOM 1854 N N . ILE A 1 243 ? -44.121 -30.904 -2.838 1.00 81.94 243 ILE A N 1
ATOM 1855 C CA . ILE A 1 243 ? -42.856 -31.423 -2.314 1.00 81.94 243 ILE A CA 1
ATOM 1856 C C . ILE A 1 243 ? -42.935 -31.498 -0.784 1.00 81.94 243 ILE A C 1
ATOM 1858 O O . ILE A 1 243 ? -43.729 -30.760 -0.191 1.00 81.94 243 ILE A O 1
ATOM 1862 N N . PRO A 1 244 ? -42.112 -32.336 -0.125 1.00 81.06 244 PRO A N 1
ATOM 1863 C CA . PRO A 1 244 ? -42.058 -32.386 1.330 1.00 81.06 244 PRO A CA 1
ATOM 1864 C C . PRO A 1 244 ? -41.851 -30.998 1.945 1.00 81.06 244 PRO A C 1
ATOM 1866 O O . PRO A 1 244 ? -40.882 -30.304 1.633 1.00 81.06 244 PRO A O 1
ATOM 1869 N N . GLY A 1 245 ? -42.771 -30.603 2.826 1.00 78.38 245 GLY A N 1
ATOM 1870 C CA . GLY A 1 245 ? -42.782 -29.282 3.460 1.00 78.38 245 GLY A CA 1
ATOM 1871 C C . GLY A 1 245 ? -43.758 -28.282 2.833 1.00 78.38 245 GLY A C 1
ATOM 1872 O O . GLY A 1 245 ? -43.892 -27.172 3.356 1.00 78.38 245 GLY A O 1
ATOM 1873 N N . ASP A 1 246 ? -44.460 -28.662 1.763 1.00 87.25 246 ASP A N 1
ATOM 1874 C CA . ASP A 1 246 ? -45.632 -27.940 1.274 1.00 87.25 246 ASP A CA 1
ATOM 1875 C C . ASP A 1 246 ? -46.830 -28.120 2.226 1.00 87.25 246 ASP A C 1
ATOM 1877 O O . ASP A 1 246 ? -46.898 -29.045 3.038 1.00 87.25 246 ASP A O 1
ATOM 1881 N N . LEU A 1 247 ? -47.804 -27.219 2.125 1.00 88.94 247 LEU A N 1
ATOM 1882 C CA . LEU A 1 247 ? -48.981 -27.175 2.995 1.00 88.94 247 LEU A CA 1
ATOM 1883 C C . LEU A 1 247 ? -50.253 -27.075 2.158 1.00 88.94 247 LEU A C 1
ATOM 1885 O O . LEU A 1 247 ? -50.244 -26.455 1.096 1.00 88.94 247 LEU A O 1
ATOM 1889 N N . TYR A 1 248 ? -51.363 -27.627 2.635 1.00 89.12 248 TYR A N 1
ATOM 1890 C CA . TYR A 1 248 ? -52.671 -27.494 1.999 1.00 89.12 248 TYR A CA 1
ATOM 1891 C C . TYR A 1 248 ? -53.709 -26.927 2.960 1.00 89.12 248 TYR A C 1
ATOM 1893 O O . TYR A 1 248 ? -53.794 -27.351 4.108 1.00 89.12 248 TYR A O 1
ATOM 1901 N N . ILE A 1 249 ? -54.528 -25.997 2.474 1.00 91.25 249 ILE A N 1
ATOM 1902 C CA . ILE A 1 249 ? -55.651 -25.414 3.213 1.00 91.25 249 ILE A CA 1
ATOM 1903 C C . ILE A 1 249 ? -56.966 -25.902 2.597 1.00 91.25 249 ILE A C 1
ATOM 1905 O O . ILE A 1 249 ? -57.277 -25.557 1.450 1.00 91.25 249 ILE A O 1
ATOM 1909 N N . ASP A 1 250 ? -57.754 -26.648 3.372 1.00 89.44 250 ASP A N 1
ATOM 1910 C CA . ASP A 1 250 ? -59.138 -26.990 3.039 1.00 89.44 250 ASP A CA 1
ATOM 1911 C C . ASP A 1 250 ? -60.083 -25.913 3.578 1.00 89.44 250 ASP A C 1
ATOM 1913 O O . ASP A 1 250 ? -60.220 -25.711 4.787 1.00 89.44 250 ASP A O 1
ATOM 1917 N N . ARG A 1 251 ? -60.764 -25.215 2.670 1.00 89.25 251 ARG A N 1
ATOM 1918 C CA . ARG A 1 251 ? -61.683 -24.122 3.012 1.00 89.25 251 ARG A CA 1
ATOM 1919 C C . ARG A 1 251 ? -63.064 -24.596 3.449 1.00 89.25 251 ARG A C 1
ATOM 1921 O O . ARG A 1 251 ? -63.802 -23.813 4.038 1.00 89.25 251 ARG A O 1
ATOM 1928 N N . THR A 1 252 ? -63.427 -25.841 3.163 1.00 89.56 252 THR A N 1
ATOM 1929 C CA . THR A 1 252 ? -64.720 -26.411 3.547 1.00 89.56 252 THR A CA 1
ATOM 1930 C C . THR A 1 252 ? -64.756 -26.701 5.040 1.00 89.56 252 THR A C 1
ATOM 1932 O O . THR A 1 252 ? -65.753 -26.406 5.694 1.00 89.56 252 THR A O 1
ATOM 1935 N N . VAL A 1 253 ? -63.653 -27.214 5.587 1.00 86.44 253 VAL A N 1
ATOM 1936 C CA . VAL A 1 253 ? -63.530 -27.523 7.021 1.00 86.44 253 VAL A CA 1
ATOM 1937 C C . VAL A 1 253 ? -62.601 -26.574 7.782 1.00 86.44 253 VAL A C 1
ATOM 1939 O O . VAL A 1 253 ? -62.471 -26.693 8.994 1.00 86.44 253 VAL A O 1
ATOM 1942 N N . SER A 1 254 ? -61.988 -25.600 7.097 1.00 85.00 254 SER A N 1
ATOM 1943 C CA . SER A 1 254 ? -60.999 -24.667 7.668 1.00 85.00 254 SER A CA 1
ATOM 1944 C C . SER A 1 254 ? -59.816 -25.373 8.341 1.00 85.00 254 SER A C 1
ATOM 1946 O O . SER A 1 254 ? -59.299 -24.904 9.354 1.00 85.00 254 SER A O 1
ATOM 1948 N N . GLN A 1 255 ? -59.391 -26.507 7.781 1.00 84.81 255 GLN A N 1
ATOM 1949 C CA . GLN A 1 255 ? -58.272 -27.301 8.287 1.00 84.81 255 GLN A CA 1
ATOM 1950 C C . GLN A 1 255 ? -57.048 -27.182 7.382 1.00 84.81 255 GLN A C 1
ATOM 1952 O O . GLN A 1 255 ? -57.145 -26.897 6.186 1.00 84.81 255 GLN A O 1
ATOM 1957 N N . MET A 1 256 ? -55.881 -27.401 7.982 1.00 83.69 256 MET A N 1
ATOM 1958 C CA . MET A 1 256 ? -54.593 -27.369 7.304 1.00 83.69 256 MET A CA 1
ATOM 1959 C C . MET A 1 256 ? -53.965 -28.757 7.348 1.00 83.69 256 MET A C 1
ATOM 1961 O O . MET A 1 256 ? -53.926 -29.384 8.403 1.00 83.69 256 MET A O 1
ATOM 1965 N N . TYR A 1 257 ? -53.456 -29.207 6.206 1.00 81.69 257 TYR A N 1
ATOM 1966 C CA . TYR A 1 257 ? -52.822 -30.509 6.048 1.00 81.69 257 TYR A CA 1
ATOM 1967 C C . TYR A 1 257 ? -51.369 -30.307 5.616 1.00 81.69 257 TYR A C 1
ATOM 1969 O O . TYR A 1 257 ? -51.144 -29.666 4.581 1.00 81.69 257 TYR A O 1
ATOM 1977 N N . PRO A 1 258 ? -50.374 -30.817 6.364 1.00 81.75 258 PRO A N 1
ATOM 1978 C CA . PRO A 1 258 ? -49.016 -30.900 5.848 1.00 81.75 258 PRO A CA 1
ATOM 1979 C C . PRO A 1 258 ? -49.015 -31.841 4.641 1.00 81.75 258 PRO A C 1
ATOM 1981 O O . PRO A 1 258 ? -49.614 -32.912 4.683 1.00 81.75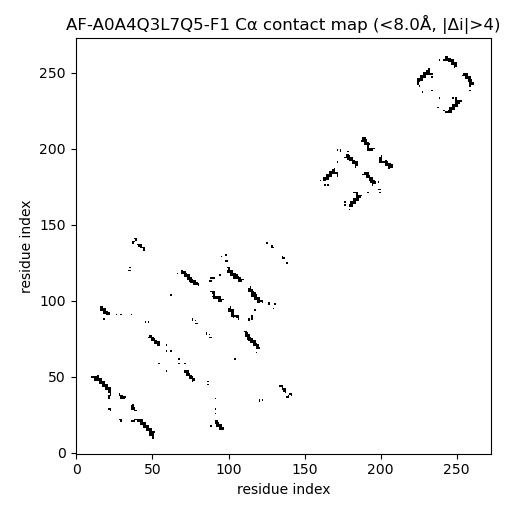 258 PRO A O 1
ATOM 1984 N N . LEU A 1 259 ? -48.380 -31.434 3.546 1.00 78.12 259 LEU A N 1
ATOM 1985 C CA . LEU A 1 259 ? -48.178 -32.302 2.393 1.00 78.12 259 LEU A CA 1
ATOM 1986 C C . LEU A 1 259 ? -46.782 -32.908 2.517 1.00 78.12 259 LEU A C 1
ATOM 1988 O O . LEU A 1 259 ? -45.800 -32.409 1.968 1.00 78.12 259 LEU A O 1
ATOM 1992 N N . GLU A 1 260 ? -46.699 -33.956 3.328 1.00 68.06 260 GLU A N 1
ATOM 1993 C CA . GLU A 1 260 ? -45.518 -34.806 3.421 1.00 68.06 260 GLU A CA 1
ATOM 1994 C C . GLU A 1 260 ? -45.585 -35.934 2.386 1.00 68.06 260 GLU A C 1
ATOM 1996 O O . GLU A 1 260 ? -46.666 -36.315 1.926 1.00 68.06 260 GLU A O 1
ATOM 2001 N N . ASP A 1 261 ? -44.418 -36.432 1.968 1.00 51.53 261 ASP A N 1
ATOM 2002 C CA .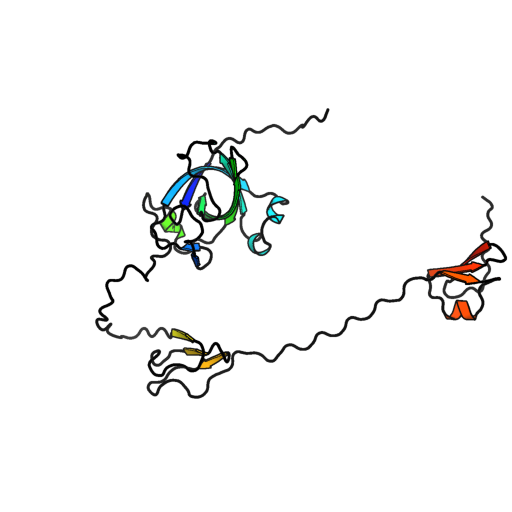 ASP A 1 261 ? -44.337 -37.565 1.048 1.00 51.53 261 ASP A CA 1
ATOM 2003 C C . ASP A 1 261 ? -45.077 -38.757 1.680 1.00 51.53 261 ASP A C 1
ATOM 2005 O O . ASP A 1 261 ? -44.600 -39.367 2.634 1.00 51.53 261 ASP A O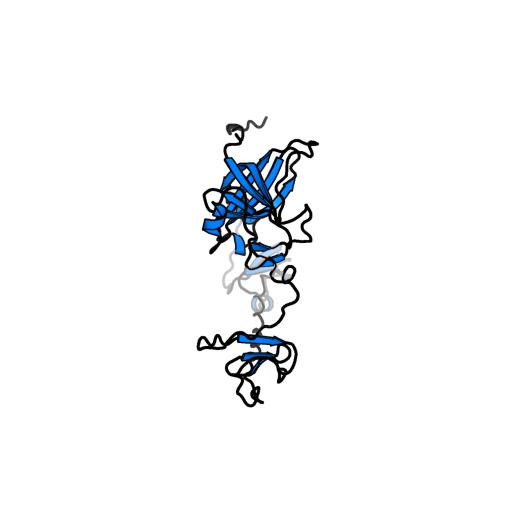 1
ATOM 2009 N N . SER A 1 262 ? -46.245 -39.084 1.121 1.00 48.66 262 SER A N 1
ATOM 2010 C CA . SER A 1 262 ? -47.159 -40.174 1.495 1.00 48.66 262 SER A CA 1
ATOM 2011 C C . SER A 1 262 ? -48.026 -39.969 2.752 1.00 48.66 262 SER A C 1
ATOM 2013 O O . SER A 1 262 ? -47.651 -40.303 3.868 1.00 48.66 262 SER A O 1
ATOM 2015 N N . ILE A 1 263 ? -49.283 -39.559 2.544 1.00 44.47 263 ILE A N 1
ATOM 2016 C CA . ILE A 1 263 ? -50.359 -39.781 3.522 1.00 44.47 263 ILE A CA 1
ATOM 2017 C C . ILE A 1 263 ? -51.216 -40.951 3.032 1.00 44.47 263 ILE A C 1
ATOM 2019 O O . ILE A 1 263 ? -52.122 -40.797 2.215 1.00 44.47 263 ILE A O 1
ATOM 2023 N N . THR A 1 264 ? -50.935 -42.139 3.561 1.00 39.59 264 THR A N 1
ATOM 2024 C CA . THR A 1 264 ? -51.992 -43.094 3.910 1.00 39.59 264 THR A CA 1
ATOM 2025 C C . THR A 1 264 ? -52.077 -43.117 5.428 1.00 39.59 264 THR A C 1
ATOM 2027 O O . THR A 1 264 ? -51.352 -43.871 6.071 1.00 39.59 264 THR A O 1
ATOM 2030 N N . GLY A 1 265 ? -52.929 -42.271 6.000 1.00 40.75 265 GLY A N 1
ATOM 2031 C CA . GLY A 1 265 ? -53.202 -42.274 7.434 1.00 40.75 265 GLY A CA 1
ATOM 2032 C C . GLY A 1 265 ? -53.623 -40.905 7.939 1.00 40.75 265 GLY A C 1
ATOM 2033 O O . GLY A 1 265 ? -52.792 -40.017 8.077 1.00 40.75 265 GLY A O 1
ATOM 2034 N N . ASP A 1 266 ? -54.916 -40.754 8.215 1.00 46.28 266 ASP A N 1
ATOM 2035 C CA . ASP A 1 266 ? -55.471 -39.593 8.902 1.00 46.28 266 ASP A CA 1
ATOM 2036 C C . ASP A 1 266 ? -54.777 -39.394 10.256 1.00 46.28 266 ASP A C 1
ATOM 2038 O O . ASP A 1 266 ? -54.825 -40.274 11.118 1.00 46.28 266 ASP A O 1
ATOM 2042 N N . ILE A 1 267 ? -54.181 -38.221 10.472 1.00 43.62 267 ILE A N 1
ATOM 2043 C CA . ILE A 1 267 ? -53.841 -37.752 11.816 1.00 43.62 267 ILE A CA 1
ATOM 2044 C C . ILE A 1 267 ? -54.775 -36.577 12.116 1.00 43.62 267 ILE A C 1
ATOM 2046 O O . ILE A 1 267 ? -54.492 -35.449 11.704 1.00 43.62 267 ILE A O 1
ATOM 2050 N N . PRO A 1 268 ? -55.921 -36.795 12.783 1.00 46.00 268 PRO A N 1
ATOM 2051 C CA . PRO A 1 268 ? -56.680 -35.678 13.309 1.00 46.00 268 PRO A CA 1
ATOM 2052 C C . PRO A 1 268 ? -55.850 -35.037 14.425 1.00 46.00 268 PRO A C 1
ATOM 2054 O O . PRO A 1 268 ? -55.486 -35.700 15.397 1.00 46.00 268 PRO A O 1
ATOM 2057 N N . PHE A 1 269 ? -55.562 -33.741 14.301 1.00 42.25 269 PHE A N 1
ATOM 2058 C CA . PHE A 1 269 ? -55.173 -32.931 15.452 1.00 42.25 269 PHE A CA 1
ATOM 2059 C C . PHE A 1 269 ? -56.385 -32.870 16.385 1.00 42.25 269 PHE A C 1
ATOM 2061 O O . PHE A 1 269 ? -57.286 -32.053 16.194 1.00 42.25 269 PHE A O 1
ATOM 2068 N N . ASN A 1 270 ? -56.456 -33.798 17.341 1.00 38.81 270 ASN A N 1
ATOM 2069 C CA . ASN A 1 270 ? -57.424 -33.710 18.419 1.00 38.81 270 ASN A CA 1
ATOM 2070 C C . ASN A 1 270 ? -56.917 -32.649 19.397 1.00 38.81 270 ASN A C 1
ATOM 2072 O O . ASN A 1 270 ? -55.885 -32.838 20.038 1.00 38.81 270 ASN A O 1
ATOM 2076 N N . ASN A 1 271 ? -57.624 -31.525 19.469 1.00 44.16 271 ASN A N 1
ATOM 2077 C CA . ASN A 1 271 ? -57.422 -30.539 20.520 1.00 44.16 271 ASN A CA 1
ATOM 2078 C C . ASN A 1 271 ? -58.110 -31.051 21.789 1.00 44.16 271 ASN A C 1
ATOM 2080 O O . ASN A 1 271 ? -59.219 -30.622 22.085 1.00 44.16 271 ASN A O 1
ATOM 2084 N N . ASP A 1 272 ? -57.457 -31.963 22.500 1.00 42.31 272 ASP A N 1
ATOM 2085 C CA . ASP A 1 272 ? -57.737 -32.254 23.906 1.00 42.31 272 ASP A CA 1
ATOM 2086 C C . ASP A 1 272 ? -56.390 -32.378 24.631 1.00 42.31 272 ASP A C 1
ATOM 2088 O O . ASP A 1 272 ? -55.805 -33.458 24.679 1.00 42.31 272 ASP A O 1
ATOM 2092 N N . ASP A 1 273 ? -55.870 -31.223 25.058 1.00 41.28 273 ASP A N 1
ATOM 2093 C CA . ASP A 1 273 ? -55.188 -30.954 26.339 1.00 41.28 273 ASP A CA 1
ATOM 2094 C C . ASP A 1 273 ? -54.833 -29.454 26.435 1.00 41.28 273 ASP A C 1
ATOM 2096 O O . ASP A 1 273 ? -54.193 -28.915 25.499 1.00 41.28 273 ASP A O 1
#

Secondary structure (DSSP, 8-state):
-----S--------EEEEEEE-SSS-GGG-EEETTEEE-SSPPEEEEEEEEEEEPPTTGGGGS-GGGTTS-EEEEEEE--TT-TTS----TT-EEEETTEEEEEEEEEE-SSEEEEEEEEE--GGGTTGGGSSS----SS--TTTS--S---------S--PPPEEEESSSPPTTSS-TT-EEEETTTTEEE---BTTBS-SS-EE-PPPPPPPPPPPPPPPP---EEEESSSPPHHHHTT--TTEEEEETTTTEEEEE-S---S--------